Protein AF-A0A378VUH5-F1 (afdb_monomer)

InterPro domains:
  IPR000835 MarR-type HTH domain [PF12802] (26-84)
  IPR000835 MarR-type HTH domain [PS50995] (1-139)
  IPR000835 MarR-type HTH domain [SM00347] (20-120)
  IPR011527 ABC transporter type 1, transmembrane domain [PF13748] (152-207)
  IPR023187 Transcriptional regulator MarR-type, conserved site [PS01117] (59-93)
  IPR036388 Winged helix-like DNA-binding domain superfamily [G3DSA:1.10.10.10] (27-90)
  IPR036390 Winged helix DNA-binding domain superfamily [SSF46785] (9-141)

Radius of gyration: 32.06 Å; Cα contacts (8 Å, |Δi|>4): 133; chains: 1; bounding box: 58×74×75 Å

Mean predicted aligned error: 12.08 Å

Organism: Neisseria gonorrhoeae (NCBI:txid485)

pLDDT: mean 88.56, std 9.21, range [54.69, 97.44]

Foldseek 3Di:
DDPVVVVVVVVVVVVVVVQVLCVVLVDGPLLCLVLVCCQPPNKDALVVSCVVVVHDSVSSVVSVVVCVVVVQKDWDQDPVDNVGTIIHGDPNNNVSCVVVNVSVVVVVCVVDVVCDDVNVVVVVVVVVVVVVVVVVVVVVVVVVVVVVVVVVVVCCVVCVVVCCVVCVVVVVVVVLVVCLVVLVVQLVVCVVVVNNV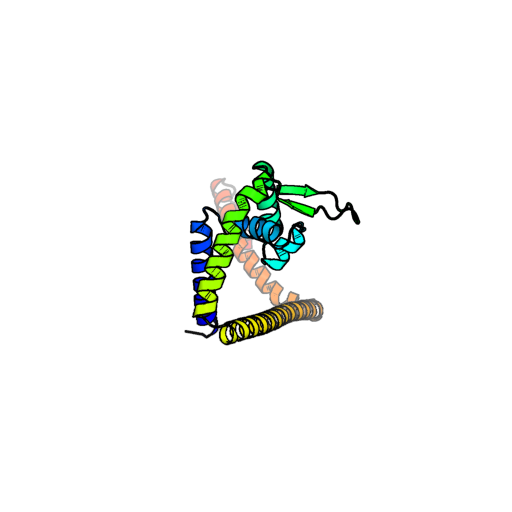SNVVSVVSVD

Nearest PDB structures (foldseek):
  3g3z-assembly1_B  TM=9.395E-01  e=1.579E-18  Neisseria meningitidis serogroup B
  7el3-assembly1_B  TM=7.937E-01  e=3.223E-06  Acinetobacter baumannii
  7kfq-assembly1_A  TM=7.793E-01  e=3.223E-06  Variovorax paradoxus
  3vod-assembly1_A  TM=6.630E-01  e=1.623E-05  Escherichia coli K-12
  3bpx-assembly1_A  TM=5.985E-01  e=9.110E-06  unclassified

Solvent-accessible surface area (backbone atoms only — not comparable to full-atom values): 11343 Å² total; per-residue (Å²): 133,55,70,67,58,57,50,51,55,52,52,51,50,52,52,52,54,52,46,53,56,41,44,75,70,80,37,52,64,70,55,42,56,54,50,49,47,30,68,76,69,36,70,42,39,67,63,55,55,18,61,77,70,70,42,56,68,69,57,46,53,52,45,51,51,54,39,34,74,71,53,27,33,46,79,42,80,35,95,88,42,80,85,52,56,27,34,34,57,32,75,62,19,46,66,64,36,48,63,54,53,53,52,49,48,54,50,47,51,58,51,43,67,73,63,30,66,75,52,49,56,49,50,53,54,54,49,54,55,47,51,53,52,52,50,54,50,52,54,52,53,54,50,50,55,53,51,52,52,53,48,52,53,47,51,50,64,76,42,38,70,60,50,48,65,66,47,46,61,61,51,50,51,53,50,48,65,66,42,48,64,58,49,50,52,51,23,53,53,25,48,77,69,69,40,54,76,63,25,55,55,43,58,70,74,75,105

Structure (mmCIF, N/CA/C/O backbone):
data_AF-A0A378VUH5-F1
#
_entry.id   AF-A0A378VUH5-F1
#
loop_
_atom_site.group_PDB
_atom_site.id
_atom_site.type_symbol
_atom_site.label_atom_id
_atom_site.label_alt_id
_atom_site.label_comp_id
_atom_site.label_asym_id
_atom_site.label_entity_id
_atom_site.label_seq_id
_atom_site.pdbx_PDB_ins_code
_atom_site.Cartn_x
_atom_site.Cartn_y
_atom_site.Cartn_z
_atom_site.occupancy
_atom_site.B_iso_or_equiv
_atom_site.auth_seq_id
_atom_site.auth_comp_id
_atom_site.auth_asym_id
_atom_site.auth_atom_id
_atom_site.pdbx_PDB_model_num
ATOM 1 N N . MET A 1 1 ? -8.784 -7.574 -26.079 1.00 73.00 1 MET A N 1
ATOM 2 C CA . MET A 1 1 ? -8.350 -6.985 -24.793 1.00 73.00 1 MET A CA 1
ATOM 3 C C . MET A 1 1 ? -7.297 -7.895 -24.176 1.00 73.00 1 MET A C 1
ATOM 5 O O . MET A 1 1 ? -7.570 -9.087 -24.038 1.00 73.00 1 MET A O 1
ATOM 9 N N . ASN A 1 2 ? -6.090 -7.392 -23.902 1.00 93.06 2 ASN A N 1
ATOM 10 C CA . ASN A 1 2 ? -4.987 -8.208 -23.382 1.00 93.06 2 ASN A CA 1
ATOM 11 C C . ASN A 1 2 ? -5.298 -8.652 -21.934 1.00 93.06 2 ASN A C 1
ATOM 13 O O . ASN A 1 2 ? -6.096 -8.030 -21.235 1.00 93.06 2 ASN A O 1
ATOM 17 N N . ARG A 1 3 ? -4.684 -9.749 -21.480 1.00 90.25 3 ARG A N 1
ATOM 18 C CA . ARG A 1 3 ? -4.769 -10.253 -20.102 1.00 90.25 3 ARG A CA 1
ATOM 19 C C . ARG A 1 3 ? -4.372 -9.193 -19.069 1.00 90.25 3 ARG A C 1
ATOM 21 O O . ARG A 1 3 ? -4.998 -9.133 -18.018 1.00 90.25 3 ARG A O 1
ATOM 28 N N . LEU A 1 4 ? -3.387 -8.344 -19.377 1.00 90.50 4 LEU A N 1
ATOM 29 C CA . LEU A 1 4 ? -2.969 -7.258 -18.483 1.00 90.50 4 LEU A CA 1
ATOM 30 C C . LEU A 1 4 ? -4.078 -6.208 -18.306 1.00 90.50 4 LEU A C 1
ATOM 32 O O . LEU A 1 4 ? -4.378 -5.835 -17.176 1.00 90.50 4 LEU A O 1
ATOM 36 N N . ASP A 1 5 ? -4.752 -5.815 -19.391 1.00 92.88 5 ASP A N 1
ATOM 37 C CA . ASP A 1 5 ? -5.893 -4.889 -19.333 1.00 92.88 5 ASP A CA 1
ATOM 38 C C . ASP A 1 5 ? -7.026 -5.481 -18.483 1.00 92.88 5 ASP A C 1
ATOM 40 O O . ASP A 1 5 ? -7.610 -4.821 -17.627 1.00 92.88 5 ASP A O 1
ATOM 44 N N . GLN A 1 6 ? -7.316 -6.769 -18.693 1.00 94.12 6 GLN A N 1
ATOM 45 C CA . GLN A 1 6 ? -8.353 -7.487 -17.958 1.00 94.12 6 GLN A CA 1
ATOM 46 C C . GLN A 1 6 ? -8.063 -7.579 -16.457 1.00 94.12 6 GLN A C 1
ATOM 48 O O . GLN A 1 6 ? -9.001 -7.475 -15.661 1.00 94.12 6 GLN A O 1
ATOM 53 N N . LEU A 1 7 ? -6.799 -7.785 -16.084 1.00 93.50 7 LEU A N 1
ATOM 54 C CA . LEU A 1 7 ? -6.347 -7.779 -14.697 1.00 93.50 7 LEU A CA 1
ATOM 55 C C . LEU A 1 7 ? -6.501 -6.383 -14.088 1.00 93.50 7 LEU A C 1
ATOM 57 O O . LEU A 1 7 ? -7.152 -6.244 -13.057 1.00 93.50 7 LEU A O 1
ATOM 61 N N . GLY A 1 8 ? -5.971 -5.353 -14.755 1.00 91.94 8 GLY A N 1
ATOM 62 C CA . GLY A 1 8 ? -6.012 -3.973 -14.267 1.00 91.94 8 GLY A CA 1
ATOM 63 C C . GLY A 1 8 ? -7.436 -3.467 -14.035 1.00 91.94 8 GLY A C 1
ATOM 64 O O . GLY A 1 8 ? -7.722 -2.899 -12.986 1.00 91.94 8 GLY A O 1
ATOM 65 N N . ILE A 1 9 ? -8.362 -3.747 -14.959 1.00 95.38 9 ILE A N 1
ATOM 66 C CA . ILE A 1 9 ? -9.779 -3.377 -14.807 1.00 95.38 9 ILE A CA 1
ATOM 67 C C . ILE A 1 9 ? -10.402 -4.034 -13.566 1.00 95.38 9 ILE A C 1
ATOM 69 O O . ILE A 1 9 ? -11.143 -3.381 -12.837 1.00 95.38 9 ILE A O 1
ATOM 73 N N . ARG A 1 10 ? -10.108 -5.316 -13.310 1.00 94.69 10 ARG A N 1
ATOM 74 C CA . ARG A 1 10 ? -10.682 -6.060 -12.175 1.00 94.69 10 ARG A CA 1
ATOM 75 C C . ARG A 1 10 ? -10.095 -5.624 -10.839 1.00 94.69 10 ARG A C 1
ATOM 77 O O . ARG A 1 10 ? -10.857 -5.464 -9.894 1.00 94.69 10 ARG A O 1
ATOM 84 N N . ILE A 1 11 ? -8.782 -5.398 -10.775 1.00 94.12 11 ILE A N 1
ATOM 85 C CA . ILE A 1 11 ? -8.130 -4.856 -9.576 1.00 94.12 11 ILE A CA 1
ATOM 86 C C . ILE A 1 11 ? -8.724 -3.484 -9.256 1.00 94.12 11 ILE A C 1
ATOM 88 O O . ILE A 1 11 ? -9.218 -3.286 -8.153 1.00 94.12 11 ILE A O 1
ATOM 92 N N . ASN A 1 12 ? -8.788 -2.582 -10.241 1.00 94.38 12 ASN A N 1
ATOM 93 C CA . ASN A 1 12 ? -9.363 -1.251 -10.041 1.00 94.38 12 ASN A CA 1
ATOM 94 C C . ASN A 1 12 ? -10.836 -1.305 -9.624 1.00 94.38 12 ASN A C 1
ATOM 96 O O . ASN A 1 12 ? -11.257 -0.514 -8.789 1.00 94.38 12 ASN A O 1
ATOM 100 N N . LEU A 1 13 ? -11.626 -2.235 -10.169 1.00 96.12 13 LEU A N 1
ATOM 101 C CA . LEU A 1 13 ? -13.010 -2.423 -9.738 1.00 96.12 13 LEU A CA 1
ATOM 102 C C . LEU A 1 13 ? -13.088 -2.794 -8.251 1.00 96.12 13 LEU A C 1
ATOM 104 O O . LEU A 1 13 ? -13.889 -2.206 -7.532 1.00 96.12 13 LEU A O 1
ATOM 108 N N . ILE A 1 14 ? -12.261 -3.739 -7.795 1.00 95.31 14 ILE A N 1
ATOM 109 C CA . ILE A 1 14 ? -12.222 -4.154 -6.386 1.00 95.31 14 ILE A CA 1
ATOM 110 C C . ILE A 1 14 ? -11.764 -2.990 -5.501 1.00 95.31 14 ILE A C 1
ATOM 112 O O . ILE A 1 14 ? -12.443 -2.691 -4.523 1.00 95.31 14 ILE A O 1
ATOM 116 N N . CYS A 1 15 ? -10.686 -2.291 -5.875 1.00 93.50 15 CYS A N 1
ATOM 117 C CA . CYS A 1 15 ? -10.207 -1.106 -5.158 1.00 93.50 15 CYS A CA 1
ATOM 118 C C . CYS A 1 15 ? -11.303 -0.040 -5.042 1.00 93.50 15 CYS A C 1
ATOM 120 O O . CYS A 1 15 ? -11.587 0.418 -3.946 1.00 93.50 15 CYS A O 1
ATOM 122 N N . ASN A 1 16 ? -12.002 0.276 -6.135 1.00 95.69 16 ASN A N 1
ATOM 123 C CA . ASN A 1 16 ? -13.076 1.271 -6.128 1.00 95.69 16 ASN A CA 1
ATOM 124 C C . ASN A 1 16 ? -14.261 0.863 -5.242 1.00 95.69 16 ASN A C 1
ATOM 126 O O . ASN A 1 16 ? -14.878 1.713 -4.604 1.00 95.69 16 ASN A O 1
ATOM 130 N N . VAL A 1 17 ? -14.625 -0.423 -5.222 1.00 96.06 17 VAL A N 1
ATOM 131 C CA . VAL A 1 17 ? -15.699 -0.921 -4.348 1.00 96.06 17 VAL A CA 1
ATOM 132 C C . VAL A 1 17 ? -15.271 -0.853 -2.883 1.00 96.06 17 VAL A C 1
ATOM 134 O O . VAL A 1 17 ? -16.075 -0.449 -2.043 1.00 96.06 17 VAL A O 1
ATOM 137 N N . PHE A 1 18 ? -14.016 -1.188 -2.586 1.00 94.62 18 PHE A N 1
ATOM 138 C CA . PHE A 1 18 ? -13.453 -1.074 -1.245 1.00 94.62 18 PHE A CA 1
ATOM 139 C C . PHE A 1 18 ? -13.386 0.387 -0.781 1.00 94.62 18 PHE A C 1
ATOM 141 O O . PHE A 1 18 ? -13.895 0.708 0.288 1.00 94.62 18 PHE A O 1
ATOM 148 N N . ASP A 1 19 ? -12.894 1.296 -1.626 1.00 94.31 19 ASP A N 1
ATOM 149 C CA . ASP A 1 19 ? -12.867 2.739 -1.362 1.00 94.31 19 ASP A CA 1
ATOM 150 C C . ASP A 1 19 ? -14.271 3.307 -1.145 1.00 94.31 19 ASP A C 1
ATOM 152 O O . ASP A 1 19 ? -14.483 4.141 -0.266 1.00 94.31 19 ASP A O 1
ATOM 156 N N . LYS A 1 20 ? -15.260 2.835 -1.914 1.00 95.69 20 LYS A N 1
ATOM 157 C CA . LYS A 1 20 ? -16.657 3.231 -1.728 1.00 95.69 20 LYS A CA 1
ATOM 158 C C . LYS A 1 20 ? -17.188 2.791 -0.366 1.00 95.69 20 LYS A C 1
ATOM 160 O O . LYS A 1 20 ? -17.897 3.567 0.267 1.00 95.69 20 LYS A O 1
ATOM 165 N N . TRP A 1 21 ? -16.868 1.575 0.074 1.00 96.19 21 TRP A N 1
ATOM 166 C CA . TRP A 1 21 ? -17.249 1.095 1.403 1.00 96.19 21 TRP A CA 1
ATOM 167 C C . TRP A 1 21 ? -16.537 1.883 2.515 1.00 96.19 21 TRP A C 1
ATOM 169 O O . TRP A 1 21 ? -17.190 2.298 3.468 1.00 96.19 21 TRP A O 1
ATOM 179 N N . ILE A 1 22 ? -15.248 2.200 2.355 1.00 94.88 22 ILE A N 1
ATOM 180 C CA . ILE A 1 22 ? -14.512 3.071 3.288 1.00 94.88 22 ILE A CA 1
ATOM 181 C C . ILE A 1 22 ? -15.161 4.460 3.371 1.00 94.88 22 ILE A C 1
ATOM 183 O O . ILE A 1 22 ? -15.340 4.998 4.462 1.00 94.88 22 ILE A O 1
ATOM 187 N N . GLY A 1 23 ? -15.577 5.018 2.232 1.00 93.62 23 GLY A N 1
ATOM 188 C CA . GLY A 1 23 ? -16.276 6.301 2.173 1.00 93.62 23 GLY A CA 1
ATOM 189 C C . GLY A 1 23 ? -17.625 6.310 2.899 1.00 93.62 23 GLY A C 1
ATOM 190 O O . GLY A 1 23 ? -18.049 7.363 3.358 1.00 93.62 23 GLY A O 1
ATOM 191 N N . GLN A 1 24 ? -18.283 5.156 3.063 1.00 93.81 24 GLN A N 1
ATOM 192 C CA . GLN A 1 24 ? -19.502 5.036 3.880 1.00 93.81 24 GLN A CA 1
ATOM 193 C C . GLN A 1 24 ? -19.226 5.160 5.384 1.00 93.81 24 GLN A C 1
ATOM 195 O O . GLN A 1 24 ? -20.165 5.324 6.153 1.00 93.81 24 GLN A O 1
ATOM 200 N N . GLN A 1 25 ? -17.958 5.078 5.792 1.00 90.31 25 GLN A N 1
ATOM 201 C CA . GLN A 1 25 ? -17.501 5.281 7.167 1.00 90.31 25 GLN A CA 1
ATOM 202 C C . GLN A 1 25 ? -17.014 6.723 7.404 1.00 90.31 25 GLN A C 1
ATOM 204 O O . GLN A 1 25 ? -16.341 6.977 8.397 1.00 90.31 25 GLN A O 1
ATOM 209 N N . ASP A 1 26 ? -17.277 7.648 6.469 1.00 89.94 26 ASP A N 1
ATOM 210 C CA . ASP A 1 26 ? -16.762 9.028 6.464 1.00 89.94 26 ASP A CA 1
ATOM 211 C C . ASP A 1 26 ? -15.221 9.122 6.495 1.00 89.94 26 ASP A C 1
ATOM 213 O O . ASP A 1 26 ? -14.629 10.109 6.942 1.00 89.94 26 ASP A O 1
ATOM 217 N N . LEU A 1 27 ? -14.549 8.092 5.973 1.00 91.44 27 LEU A N 1
ATOM 218 C CA . LEU A 1 27 ? -13.095 8.011 5.877 1.00 91.44 27 LEU A CA 1
ATOM 219 C C . LEU A 1 27 ? -12.640 7.994 4.416 1.00 91.44 27 LEU A C 1
ATOM 221 O O . LEU A 1 27 ? -13.378 7.649 3.497 1.00 91.44 27 LEU A O 1
ATOM 225 N N . ASN A 1 28 ? -11.373 8.342 4.198 1.00 93.25 28 ASN A N 1
ATOM 226 C CA . ASN A 1 28 ? -10.669 7.992 2.966 1.00 93.25 28 ASN A CA 1
ATOM 227 C C . ASN A 1 28 ? -9.727 6.814 3.228 1.00 93.25 28 ASN A C 1
ATOM 229 O O . ASN A 1 28 ? -9.385 6.544 4.382 1.00 93.25 28 ASN A O 1
ATOM 233 N N . TYR A 1 29 ? -9.267 6.160 2.158 1.00 93.31 29 TYR A N 1
ATOM 234 C CA . TYR A 1 29 ? -8.377 4.999 2.238 1.00 93.31 29 TYR A CA 1
ATOM 235 C C . TYR A 1 29 ? -7.184 5.223 3.175 1.00 93.31 29 TYR A C 1
ATOM 237 O O . TYR A 1 29 ? -6.931 4.421 4.063 1.00 93.31 29 TYR A O 1
ATOM 245 N N . ASN A 1 30 ? -6.495 6.358 3.058 1.00 94.62 30 ASN A N 1
ATOM 246 C CA . ASN A 1 30 ? -5.290 6.614 3.844 1.00 94.62 30 ASN A CA 1
ATOM 247 C C . ASN A 1 30 ? -5.574 6.776 5.351 1.00 94.62 30 ASN A C 1
ATOM 249 O O . ASN A 1 30 ? -4.780 6.333 6.179 1.00 94.62 30 ASN A O 1
ATOM 253 N N . LEU A 1 31 ? -6.686 7.425 5.722 1.00 93.75 31 LEU A N 1
ATOM 254 C CA . LEU A 1 31 ? -7.119 7.524 7.123 1.00 93.75 31 LEU A CA 1
ATOM 255 C C . LEU A 1 31 ? -7.539 6.154 7.654 1.00 93.75 31 LEU A C 1
ATOM 257 O O . LEU A 1 31 ? -7.145 5.783 8.761 1.00 93.75 31 LEU A O 1
ATOM 261 N N . PHE A 1 32 ? -8.289 5.408 6.839 1.00 94.88 32 PHE A N 1
ATOM 262 C CA . PHE A 1 32 ? -8.726 4.054 7.144 1.00 94.88 32 PHE A CA 1
ATOM 263 C C . PHE A 1 32 ? -7.540 3.149 7.467 1.00 94.88 32 PHE A C 1
ATOM 265 O O . PHE A 1 32 ? -7.528 2.560 8.540 1.00 94.88 32 PHE A O 1
ATOM 272 N N . THR A 1 33 ? -6.504 3.097 6.622 1.00 95.06 33 THR A N 1
ATOM 273 C CA . THR A 1 33 ? -5.362 2.196 6.845 1.00 95.06 33 THR A CA 1
ATOM 274 C C . THR A 1 33 ? -4.659 2.461 8.174 1.00 95.06 33 THR A C 1
ATOM 276 O O . THR A 1 33 ? -4.270 1.521 8.857 1.00 95.06 33 THR A O 1
ATOM 279 N N . VAL A 1 34 ? -4.508 3.727 8.584 1.00 95.25 34 VAL A N 1
ATOM 280 C CA . VAL A 1 34 ? -3.859 4.053 9.865 1.00 95.25 34 VAL A CA 1
ATOM 281 C C . VAL A 1 34 ? -4.761 3.695 11.046 1.00 95.25 34 VAL A C 1
ATOM 283 O O . VAL A 1 34 ? -4.307 3.024 11.968 1.00 95.25 34 VAL A O 1
ATOM 286 N N . LEU A 1 35 ? -6.026 4.126 11.031 1.00 94.94 35 LEU A N 1
ATOM 287 C CA . LEU A 1 35 ? -6.952 3.880 12.141 1.00 94.94 35 LEU A CA 1
ATOM 288 C C . LEU A 1 35 ? -7.262 2.393 12.309 1.00 94.94 35 LEU A C 1
ATOM 290 O O . LEU A 1 35 ? -7.213 1.892 13.428 1.00 94.94 35 LEU A O 1
ATOM 294 N N . TYR A 1 36 ? -7.537 1.698 11.205 1.00 95.50 36 TYR A N 1
AT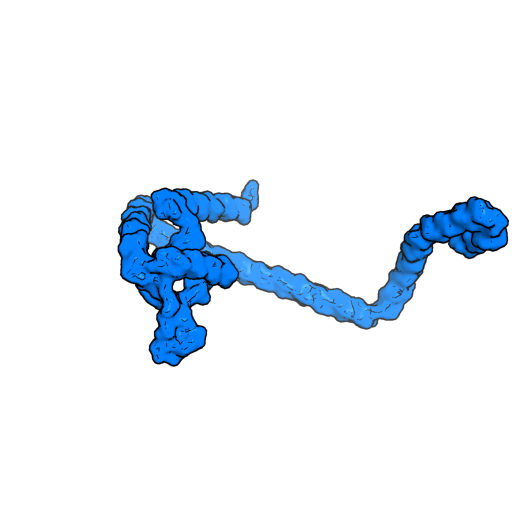OM 295 C CA . TYR A 1 36 ? -7.859 0.277 11.202 1.00 95.50 36 TYR A CA 1
ATOM 296 C C . TYR A 1 36 ? -6.690 -0.550 11.740 1.00 95.50 36 TYR A C 1
ATOM 298 O O . TYR A 1 36 ? -6.882 -1.280 12.703 1.00 95.50 36 TYR A O 1
ATOM 306 N N . THR A 1 37 ? -5.468 -0.342 11.227 1.00 95.88 37 THR A N 1
ATOM 307 C CA . THR A 1 3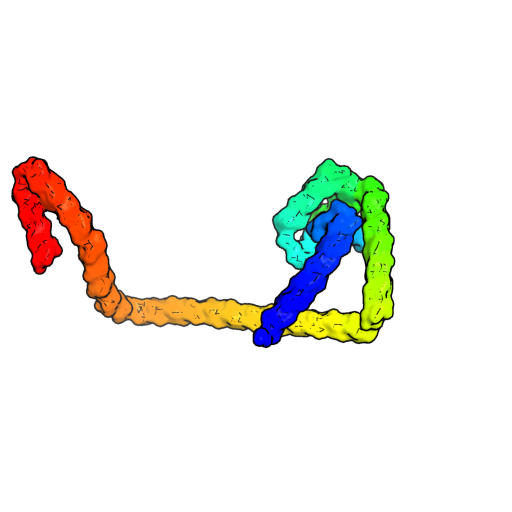7 ? -4.276 -1.074 11.700 1.00 95.88 37 THR A CA 1
ATOM 308 C C . THR A 1 37 ? -4.040 -0.861 13.193 1.00 95.88 37 THR A C 1
ATOM 310 O O . THR A 1 37 ? -3.829 -1.816 13.934 1.00 95.88 37 THR A O 1
ATOM 313 N N . LEU A 1 38 ? -4.108 0.386 13.671 1.00 95.38 38 LEU A N 1
ATOM 314 C CA . LEU A 1 38 ? -3.887 0.666 15.092 1.00 95.38 38 LEU A CA 1
ATOM 315 C C . LEU A 1 38 ? -5.008 0.114 15.988 1.00 95.38 38 LEU A C 1
ATOM 317 O O . LEU A 1 38 ? -4.761 -0.169 17.160 1.00 95.38 38 LEU A O 1
ATOM 321 N N . ALA A 1 39 ? -6.223 -0.039 15.458 1.00 95.19 39 ALA A N 1
ATOM 322 C CA . ALA A 1 39 ? -7.350 -0.618 16.179 1.00 95.19 39 ALA A CA 1
ATOM 323 C C . ALA A 1 39 ? -7.283 -2.151 16.241 1.00 95.19 39 ALA A C 1
ATOM 325 O O . ALA A 1 39 ? -7.599 -2.724 17.281 1.00 95.19 39 ALA A O 1
ATOM 326 N N . THR A 1 40 ? -6.856 -2.816 15.164 1.00 93.62 40 THR A N 1
ATOM 327 C CA . THR A 1 40 ? -6.816 -4.285 15.081 1.00 93.62 40 THR A CA 1
ATOM 328 C C . THR A 1 40 ? -5.517 -4.885 15.607 1.00 93.62 40 THR A C 1
ATOM 330 O O . THR A 1 40 ? -5.529 -5.976 16.172 1.00 93.62 40 THR A O 1
ATOM 333 N N . GLU A 1 41 ? -4.391 -4.191 15.445 1.00 93.31 41 GLU A N 1
ATOM 334 C CA . GLU A 1 41 ? -3.063 -4.701 15.806 1.00 93.31 41 GLU A CA 1
ATOM 335 C C . GLU A 1 41 ? -2.425 -4.009 17.012 1.00 93.31 41 GLU A C 1
ATOM 337 O O . GLU A 1 41 ? -1.386 -4.456 17.512 1.00 93.31 41 GLU A O 1
ATOM 342 N N . GLY A 1 42 ? -3.020 -2.910 17.475 1.00 91.69 42 GLY A N 1
ATOM 343 C CA . GLY A 1 42 ? -2.458 -2.070 18.523 1.00 91.69 42 GLY A CA 1
ATOM 344 C C . GLY A 1 42 ? -1.276 -1.232 18.031 1.00 91.69 42 GLY A C 1
ATOM 345 O O . GLY A 1 42 ? -1.238 -0.767 16.891 1.00 91.69 42 GLY A O 1
ATOM 346 N N . SER A 1 43 ? -0.306 -0.990 18.916 1.00 92.88 43 SER A N 1
ATOM 347 C CA . SER A 1 43 ? 0.773 -0.044 18.635 1.00 92.88 43 SER A CA 1
ATOM 348 C C . SER A 1 43 ? 1.697 -0.518 17.505 1.00 92.88 43 SER A C 1
ATOM 350 O O . SER A 1 43 ? 2.275 -1.611 17.561 1.00 92.88 43 SER A O 1
ATOM 352 N N . ARG A 1 44 ? 1.874 0.323 16.478 1.00 94.06 44 ARG A N 1
ATOM 353 C CA . ARG A 1 44 ? 2.680 0.034 15.275 1.00 94.06 44 ARG A CA 1
ATOM 354 C C . ARG A 1 44 ? 3.485 1.245 14.820 1.00 94.06 44 ARG A C 1
ATOM 356 O O . ARG A 1 44 ? 3.187 2.383 15.166 1.00 94.06 44 ARG A O 1
ATOM 363 N N . THR A 1 45 ? 4.528 1.015 14.025 1.00 92.75 45 THR A N 1
ATOM 364 C CA . THR A 1 45 ? 5.318 2.104 13.427 1.00 92.75 45 THR A CA 1
ATOM 365 C C . THR A 1 45 ? 4.672 2.609 12.133 1.00 92.75 45 THR A C 1
ATOM 367 O O . THR A 1 45 ? 3.972 1.877 11.437 1.00 92.75 45 THR A O 1
ATOM 370 N N . GLN A 1 46 ? 4.977 3.849 11.732 1.00 92.44 46 GLN A N 1
ATOM 371 C CA . GLN A 1 46 ? 4.566 4.364 10.410 1.00 92.44 46 GLN A CA 1
ATOM 372 C C . GLN A 1 46 ? 5.133 3.531 9.256 1.00 92.44 46 GLN A C 1
ATOM 374 O O . GLN A 1 46 ? 4.537 3.465 8.185 1.00 92.44 46 GLN A O 1
ATOM 379 N N . LYS A 1 47 ? 6.312 2.931 9.464 1.00 91.88 47 LYS A N 1
ATOM 380 C CA . LYS A 1 47 ? 6.958 2.069 8.478 1.00 91.88 47 LYS A CA 1
ATOM 381 C C . LYS A 1 47 ? 6.127 0.809 8.249 1.00 91.88 47 LYS A C 1
ATOM 383 O O . LYS A 1 47 ? 5.838 0.520 7.098 1.00 91.88 47 LYS A O 1
ATOM 388 N N . HIS A 1 48 ? 5.703 0.145 9.328 1.00 93.25 48 HIS A N 1
ATOM 389 C CA . HIS A 1 48 ? 4.835 -1.035 9.268 1.00 93.25 48 HIS A CA 1
ATOM 390 C C . HIS A 1 48 ? 3.570 -0.748 8.457 1.00 93.25 48 HIS A C 1
ATOM 392 O O . HIS A 1 48 ? 3.341 -1.390 7.441 1.00 93.25 48 HIS A O 1
ATOM 398 N N . ILE A 1 49 ? 2.833 0.308 8.820 1.00 93.88 49 ILE A N 1
ATOM 399 C CA . ILE A 1 49 ? 1.589 0.689 8.128 1.00 93.88 49 ILE A CA 1
ATOM 400 C C . ILE A 1 49 ? 1.847 0.992 6.641 1.00 93.88 49 ILE A C 1
ATOM 402 O O . ILE A 1 49 ? 1.055 0.627 5.776 1.00 93.88 49 ILE A O 1
ATOM 406 N N . GLY A 1 50 ? 2.957 1.668 6.327 1.00 93.69 50 GLY A N 1
ATOM 407 C CA . GLY A 1 50 ? 3.329 1.973 4.946 1.00 93.69 50 GLY A CA 1
ATOM 408 C C . GLY A 1 50 ? 3.691 0.739 4.121 1.00 93.69 50 GLY A C 1
ATOM 409 O O . GLY A 1 50 ? 3.331 0.668 2.951 1.00 93.69 50 GLY A O 1
ATOM 410 N N . GLU A 1 51 ? 4.388 -0.227 4.712 1.00 93.00 51 GLU A N 1
ATOM 411 C CA . GLU A 1 51 ? 4.774 -1.471 4.041 1.00 93.00 51 GLU A CA 1
ATOM 412 C C . GLU A 1 51 ? 3.567 -2.391 3.839 1.00 93.00 51 GLU A C 1
ATOM 414 O O . GLU A 1 51 ? 3.344 -2.860 2.725 1.00 93.00 51 GLU A O 1
ATOM 419 N N . GLU A 1 52 ? 2.751 -2.572 4.875 1.00 92.19 52 GLU A N 1
ATOM 420 C CA . GLU A 1 52 ? 1.565 -3.430 4.859 1.00 92.19 52 GLU A CA 1
ATOM 421 C C . GLU A 1 52 ? 0.523 -2.970 3.836 1.00 92.19 52 GLU A C 1
ATOM 423 O O . GLU A 1 52 ? 0.074 -3.748 2.996 1.00 92.19 52 GLU A O 1
ATOM 428 N N . TRP A 1 53 ? 0.204 -1.676 3.830 1.00 92.19 53 TRP A N 1
ATOM 429 C CA . TRP A 1 53 ? -0.803 -1.114 2.927 1.00 92.19 53 TRP A CA 1
ATOM 430 C C . TRP A 1 53 ? -0.214 -0.557 1.627 1.00 92.19 53 TRP A C 1
ATOM 432 O O . TRP A 1 53 ? -0.922 0.094 0.854 1.00 92.19 53 TRP A O 1
ATOM 442 N N . SER A 1 54 ? 1.080 -0.797 1.375 1.00 91.50 54 SER A N 1
ATOM 443 C CA . SER A 1 54 ? 1.816 -0.301 0.202 1.00 91.50 54 SER A CA 1
ATOM 444 C C . SER A 1 54 ? 1.692 1.220 -0.010 1.00 91.50 54 SER A C 1
ATOM 446 O O . SER A 1 54 ? 1.599 1.711 -1.139 1.00 91.50 54 SER A O 1
ATOM 448 N N . LEU A 1 55 ? 1.706 1.990 1.083 1.00 90.69 55 LEU A N 1
ATOM 449 C CA . LEU A 1 55 ? 1.578 3.445 1.077 1.00 90.69 55 LEU A CA 1
ATOM 450 C C . LEU A 1 55 ? 2.943 4.156 1.098 1.00 90.69 55 LEU A C 1
ATOM 452 O O . LEU A 1 55 ? 3.843 3.784 1.857 1.00 90.69 55 LEU A O 1
ATOM 456 N N . PRO A 1 56 ? 3.109 5.261 0.340 1.00 92.75 56 PRO A N 1
ATOM 457 C CA . PRO A 1 56 ? 4.308 6.084 0.425 1.00 92.75 56 PRO A CA 1
ATOM 458 C C . PRO A 1 56 ? 4.521 6.645 1.834 1.00 92.75 56 PRO A C 1
ATOM 460 O O . PRO A 1 56 ? 3.589 7.134 2.478 1.00 92.75 56 PRO A O 1
ATOM 463 N N . LYS A 1 57 ? 5.782 6.687 2.281 1.00 90.25 57 LYS A N 1
ATOM 464 C CA . LYS A 1 57 ? 6.168 7.217 3.602 1.00 90.25 57 LYS A CA 1
ATOM 465 C C . LYS A 1 57 ? 5.635 8.633 3.853 1.00 90.25 57 LYS A C 1
ATOM 467 O O . LYS A 1 57 ? 5.249 8.961 4.973 1.00 90.25 57 LYS A O 1
ATOM 472 N N . GLN A 1 58 ? 5.617 9.478 2.822 1.00 91.50 58 GLN A N 1
ATOM 473 C CA . GLN A 1 58 ? 5.107 10.848 2.895 1.00 91.50 58 GLN A CA 1
ATOM 474 C C . GLN A 1 58 ? 3.604 10.873 3.189 1.00 91.50 58 GLN A C 1
ATOM 476 O O . GLN A 1 58 ? 3.166 11.666 4.021 1.00 91.50 58 GLN A O 1
ATOM 481 N N . THR A 1 59 ? 2.841 9.980 2.554 1.00 94.00 59 THR A N 1
ATOM 482 C CA . THR A 1 59 ? 1.395 9.845 2.752 1.00 94.00 59 THR A CA 1
ATOM 483 C C . THR A 1 59 ? 1.098 9.421 4.182 1.00 94.00 59 THR A C 1
ATOM 485 O O . THR A 1 59 ? 0.377 10.129 4.880 1.00 94.00 59 THR A O 1
ATOM 488 N N . VAL A 1 60 ? 1.726 8.339 4.659 1.00 94.12 60 VAL A N 1
ATOM 489 C CA . VAL A 1 60 ? 1.522 7.851 6.035 1.00 94.12 60 VAL A CA 1
ATOM 490 C C . VAL A 1 60 ? 1.892 8.930 7.052 1.00 94.12 60 VAL A C 1
ATOM 492 O O . VAL A 1 60 ? 1.118 9.226 7.957 1.00 94.12 60 VAL A O 1
ATOM 495 N N . SER A 1 61 ? 3.039 9.593 6.875 1.00 93.50 61 SER A N 1
ATOM 496 C CA . SER A 1 61 ? 3.467 10.668 7.775 1.00 93.50 61 SER A CA 1
ATOM 497 C C . SER A 1 61 ? 2.472 11.834 7.817 1.00 93.50 61 SER A C 1
ATOM 499 O O . SER A 1 61 ? 2.187 12.354 8.897 1.00 93.50 61 SER A O 1
ATOM 501 N N . GLY A 1 62 ? 1.925 12.234 6.663 1.00 95.06 62 GLY A N 1
ATOM 502 C CA . GLY A 1 62 ? 0.905 13.280 6.573 1.00 95.06 62 GLY A CA 1
ATOM 503 C C . GLY A 1 62 ? -0.378 12.900 7.311 1.00 95.06 62 GLY A C 1
ATOM 504 O O . GLY A 1 62 ? -0.847 13.661 8.153 1.00 95.06 62 GLY A O 1
ATOM 505 N N . VAL A 1 63 ? -0.883 11.690 7.068 1.00 95.44 63 VAL A N 1
ATOM 506 C CA . VAL A 1 63 ? -2.093 11.161 7.717 1.00 95.44 63 VAL A CA 1
ATOM 507 C C . VAL A 1 63 ? -1.921 11.096 9.230 1.00 95.44 63 VAL A C 1
ATOM 509 O O . VAL A 1 63 ? -2.788 11.555 9.971 1.00 95.44 63 VAL A O 1
ATOM 512 N N . CYS A 1 64 ? -0.780 10.591 9.706 1.00 94.88 64 CYS A N 1
ATOM 513 C CA . CYS A 1 64 ? -0.503 10.531 11.136 1.00 94.88 64 CYS A CA 1
ATOM 514 C C . CYS A 1 64 ? -0.484 11.926 11.780 1.00 94.88 64 CYS A C 1
ATOM 516 O O . CYS A 1 64 ? -0.978 12.107 12.886 1.00 94.88 64 CYS A O 1
ATOM 518 N N . LYS A 1 65 ? 0.053 12.947 11.104 1.00 94.31 65 LYS A N 1
ATOM 519 C CA . LYS A 1 65 ? 0.003 14.320 11.634 1.00 94.31 65 LYS A CA 1
ATOM 520 C C . LYS A 1 65 ? -1.431 14.831 11.746 1.00 94.31 65 LYS A C 1
ATOM 522 O O . LYS A 1 65 ? -1.768 15.449 12.752 1.00 94.31 65 LYS A O 1
ATOM 527 N N . THR A 1 66 ? -2.270 14.554 10.751 1.00 94.44 66 THR A N 1
ATOM 528 C CA . THR A 1 66 ? -3.688 14.934 10.770 1.00 94.44 66 THR A CA 1
ATOM 529 C C . THR A 1 66 ? -4.436 14.258 11.917 1.00 94.44 66 THR A C 1
ATOM 531 O O . THR A 1 66 ? -5.084 14.943 12.704 1.00 94.44 66 THR A O 1
ATOM 534 N N . LEU A 1 67 ? -4.309 12.936 12.060 1.00 95.12 67 LEU A N 1
ATOM 535 C CA . LEU A 1 67 ? -4.983 12.179 13.119 1.00 95.12 67 LEU A CA 1
ATOM 536 C C . LEU A 1 67 ? -4.474 12.563 14.521 1.00 95.12 67 LEU A C 1
ATOM 538 O O . LEU A 1 67 ? -5.266 12.655 15.459 1.00 95.12 67 LEU A O 1
ATOM 542 N N . ALA A 1 68 ? -3.176 12.851 14.666 1.00 95.25 68 ALA A N 1
ATOM 543 C CA . ALA A 1 68 ? -2.614 13.347 15.921 1.00 95.25 68 ALA A CA 1
ATOM 544 C C . ALA A 1 68 ? -3.142 14.748 16.264 1.00 95.25 68 ALA A C 1
ATOM 546 O O . ALA A 1 68 ? -3.516 15.001 17.405 1.00 95.25 68 ALA A O 1
ATOM 547 N N . GLY A 1 69 ? -3.257 15.642 15.274 1.00 95.00 69 GLY A N 1
ATOM 548 C CA . GLY A 1 69 ? -3.865 16.965 15.450 1.00 95.00 69 GLY A CA 1
ATOM 549 C C . GLY A 1 69 ? -5.342 16.912 15.862 1.00 95.00 69 GLY A C 1
ATOM 550 O O . GLY A 1 69 ? -5.827 17.814 16.537 1.00 95.00 69 GLY A O 1
ATOM 551 N N . GLN A 1 70 ? -6.048 15.833 15.514 1.00 93.94 70 GLN A N 1
ATOM 552 C CA . GLN A 1 70 ? -7.418 15.558 15.965 1.00 93.94 70 GLN A CA 1
ATOM 553 C C . GLN A 1 70 ? -7.483 14.876 17.347 1.00 93.94 70 GLN A C 1
ATOM 555 O O . GLN A 1 70 ? -8.579 14.672 17.886 1.00 93.94 70 GLN A O 1
ATOM 560 N N . GLY A 1 71 ? -6.332 14.525 17.928 1.00 95.06 71 GLY A N 1
ATOM 561 C CA . GLY A 1 71 ? -6.212 13.824 19.205 1.00 95.06 71 GLY A CA 1
ATOM 562 C C . GLY A 1 71 ? -6.633 12.355 19.150 1.00 95.06 71 GLY A C 1
ATOM 563 O O . GLY A 1 71 ? -7.024 11.811 20.178 1.00 95.06 71 GLY A O 1
ATOM 564 N N . LEU A 1 72 ? -6.622 11.728 17.968 1.00 95.38 72 LEU A N 1
ATOM 565 C CA . LEU A 1 72 ? -7.024 10.326 17.781 1.00 95.38 72 LEU A CA 1
ATOM 566 C C . LEU A 1 72 ? -5.858 9.349 17.953 1.00 95.38 72 LEU A C 1
ATOM 568 O O . LEU A 1 72 ? -6.060 8.203 18.337 1.00 95.38 72 LEU A O 1
ATOM 572 N N . ILE A 1 73 ? -4.638 9.800 17.680 1.00 96.44 73 ILE A N 1
ATOM 573 C CA . ILE A 1 73 ? -3.424 8.998 17.838 1.00 96.44 73 ILE A CA 1
ATOM 574 C C . ILE A 1 73 ? -2.370 9.778 18.605 1.00 96.44 73 ILE A C 1
ATOM 576 O O . ILE A 1 73 ? -2.371 11.012 18.616 1.00 96.44 73 ILE A O 1
ATOM 580 N N . GLU A 1 74 ? -1.438 9.046 19.188 1.00 94.25 74 GLU A N 1
ATOM 581 C CA . GLU A 1 74 ? -0.293 9.592 19.899 1.00 94.25 74 GLU A CA 1
ATOM 582 C C . GLU A 1 74 ? 0.977 8.809 19.558 1.00 94.25 74 GLU A C 1
ATOM 584 O O . GLU A 1 74 ? 0.926 7.668 19.092 1.00 94.25 74 GLU A O 1
ATOM 589 N N . TRP A 1 75 ? 2.130 9.450 19.762 1.00 91.88 75 TRP A N 1
ATOM 590 C CA . TRP A 1 75 ? 3.419 8.772 19.682 1.00 91.88 75 TRP A CA 1
ATOM 591 C C . TRP A 1 75 ? 3.836 8.320 21.071 1.00 91.88 75 TRP A C 1
ATOM 593 O O . TRP A 1 75 ? 3.895 9.133 21.992 1.00 91.88 75 TRP A O 1
ATOM 603 N N . GLN A 1 76 ? 4.197 7.050 21.184 1.00 83.88 76 GLN A N 1
ATOM 604 C CA . GLN A 1 76 ? 4.760 6.470 22.393 1.00 83.88 76 GLN A CA 1
ATOM 605 C C . GLN A 1 76 ? 6.258 6.217 22.187 1.00 83.88 76 GLN A C 1
ATOM 607 O O . GLN A 1 76 ? 6.704 5.835 21.096 1.00 83.88 76 GLN A O 1
ATOM 612 N N . GLU A 1 77 ? 7.056 6.468 23.226 1.00 74.31 77 GLU A N 1
ATOM 613 C CA . GLU A 1 77 ? 8.456 6.046 23.233 1.00 74.31 77 GLU A CA 1
ATOM 614 C C . GLU A 1 77 ? 8.503 4.520 23.352 1.00 74.31 77 GLU A C 1
ATOM 616 O O . GLU A 1 77 ? 7.892 3.948 24.252 1.00 74.31 77 GLU A O 1
ATOM 621 N N . GLY A 1 78 ? 9.198 3.849 22.430 1.00 62.59 78 GLY A N 1
ATOM 622 C CA . GLY A 1 78 ? 9.392 2.406 22.517 1.00 62.59 78 GLY A CA 1
ATOM 623 C C . GLY A 1 78 ? 10.250 2.048 23.731 1.00 62.59 78 GLY A C 1
ATOM 624 O O . GLY A 1 78 ? 11.334 2.606 23.902 1.00 62.59 78 GLY A O 1
ATOM 625 N N . GLU A 1 79 ? 9.794 1.095 24.550 1.00 57.56 79 GLU A N 1
ATOM 626 C CA . GLU A 1 79 ? 10.521 0.626 25.744 1.00 57.56 79 GLU A CA 1
ATOM 627 C C . GLU A 1 79 ? 11.902 0.025 25.416 1.00 57.56 79 GLU A C 1
ATOM 629 O O . GLU A 1 79 ? 12.803 0.063 26.252 1.00 57.56 79 GLU A O 1
ATOM 634 N N . GLN A 1 80 ? 12.092 -0.506 24.200 1.00 56.88 80 GLN A N 1
ATOM 635 C CA . GLN A 1 80 ? 13.333 -1.172 23.773 1.00 56.88 80 GLN A CA 1
ATOM 636 C C . GLN A 1 80 ? 14.245 -0.316 22.878 1.00 56.88 80 GLN A C 1
ATOM 638 O O . GLN A 1 80 ? 15.466 -0.424 22.985 1.00 56.88 80 GLN A O 1
ATOM 643 N N . ASP A 1 81 ? 13.693 0.543 22.014 1.00 55.56 81 ASP A N 1
ATOM 644 C CA . ASP A 1 81 ? 14.478 1.420 21.136 1.00 55.56 81 ASP A CA 1
ATOM 645 C C . ASP A 1 81 ? 13.796 2.786 20.967 1.00 55.56 81 ASP A C 1
ATOM 647 O O . ASP A 1 81 ? 12.792 2.935 20.269 1.00 55.56 81 ASP A O 1
ATOM 651 N N . ARG A 1 82 ? 14.392 3.825 21.565 1.00 54.69 82 ARG A N 1
ATOM 652 C CA . ARG A 1 82 ? 13.951 5.230 21.451 1.00 54.69 82 ARG A CA 1
ATOM 653 C C . ARG A 1 82 ? 13.941 5.760 20.009 1.00 54.69 82 ARG A C 1
ATOM 655 O O . ARG A 1 82 ? 13.421 6.852 19.767 1.00 54.69 82 ARG A O 1
ATOM 662 N N . ARG A 1 83 ? 14.544 5.043 19.051 1.00 56.34 83 ARG A N 1
ATOM 663 C CA . ARG A 1 83 ? 14.555 5.413 17.625 1.00 56.34 83 ARG A CA 1
ATOM 664 C C . ARG A 1 83 ? 13.278 5.002 16.899 1.00 56.34 83 ARG A C 1
ATOM 666 O O . ARG A 1 83 ? 12.944 5.634 15.895 1.00 56.34 83 ARG A O 1
ATOM 673 N N . GLU A 1 84 ? 12.550 4.006 17.398 1.00 63.06 84 GLU A N 1
ATOM 674 C CA . GLU A 1 84 ? 11.290 3.559 16.809 1.00 63.06 84 GLU A CA 1
ATOM 675 C C . GLU A 1 84 ? 10.114 4.121 17.610 1.00 63.06 84 GLU A C 1
ATOM 677 O O . GLU A 1 84 ? 9.627 3.534 18.571 1.00 63.06 84 GLU A O 1
ATOM 682 N N . ARG A 1 85 ? 9.658 5.316 17.215 1.00 79.62 85 ARG A N 1
ATOM 683 C CA . ARG A 1 85 ? 8.430 5.901 17.767 1.00 79.62 85 ARG A CA 1
ATOM 684 C C . ARG A 1 85 ? 7.235 5.068 17.321 1.00 79.62 85 ARG A C 1
ATOM 686 O O . ARG A 1 85 ? 6.897 5.061 16.131 1.00 79.62 85 ARG A O 1
ATOM 693 N N . LEU A 1 86 ? 6.601 4.401 18.275 1.00 89.50 86 LEU A N 1
ATOM 694 C CA . LEU A 1 86 ? 5.355 3.685 18.054 1.00 89.50 86 LEU A CA 1
ATOM 695 C C . LEU A 1 86 ? 4.204 4.685 17.981 1.00 89.50 86 LEU A C 1
ATOM 697 O O . LEU A 1 86 ? 4.221 5.717 18.649 1.00 89.50 86 LEU A O 1
ATOM 701 N N . LEU A 1 87 ? 3.218 4.384 17.146 1.00 93.25 87 LEU A N 1
ATOM 702 C CA . LEU A 1 87 ? 1.921 5.037 17.170 1.00 93.25 87 LEU A CA 1
ATOM 703 C C . LEU A 1 87 ? 0.923 4.144 17.881 1.00 93.25 87 LEU A C 1
ATOM 705 O O . LEU A 1 87 ? 0.915 2.939 17.650 1.00 93.25 87 LEU A O 1
ATOM 709 N N . SER A 1 88 ? 0.048 4.758 18.664 1.00 94.50 88 SER A N 1
ATOM 710 C CA . SER A 1 88 ? -1.096 4.113 19.297 1.00 94.50 88 SER A CA 1
ATOM 711 C C . SER A 1 88 ? -2.341 4.989 19.154 1.00 94.50 88 SER A C 1
ATOM 713 O O . SER A 1 88 ? -2.252 6.194 18.897 1.00 94.50 88 SER A O 1
ATOM 715 N N . LEU A 1 89 ? -3.517 4.376 19.299 1.00 95.94 89 LEU A N 1
ATOM 716 C CA . LEU A 1 89 ? -4.765 5.118 19.457 1.00 95.94 89 LEU A CA 1
ATOM 717 C C . LEU A 1 89 ? -4.843 5.688 20.873 1.00 95.94 89 LEU A C 1
ATOM 719 O O . LEU A 1 89 ? -4.625 4.970 21.852 1.00 95.94 89 LEU A O 1
ATOM 723 N N . THR A 1 90 ? -5.239 6.953 20.974 1.00 96.44 90 THR A N 1
ATOM 724 C CA . THR A 1 90 ? -5.674 7.539 22.248 1.00 96.44 90 THR A CA 1
ATOM 725 C C . THR A 1 90 ? -7.014 6.927 22.663 1.00 96.44 90 THR A C 1
ATOM 727 O O . THR A 1 90 ? -7.685 6.282 21.857 1.00 96.44 90 THR A O 1
ATOM 730 N N . GLU A 1 91 ? -7.488 7.185 23.884 1.00 95.12 91 GLU A N 1
ATOM 731 C CA . GLU A 1 91 ? -8.847 6.774 24.282 1.00 95.12 91 GLU A CA 1
ATOM 732 C C . GLU A 1 91 ? -9.927 7.335 23.343 1.00 95.12 91 GLU A C 1
ATOM 734 O O . GLU A 1 91 ? -10.838 6.619 22.928 1.00 95.12 91 GLU A O 1
ATOM 739 N N . LYS A 1 92 ? -9.776 8.591 22.901 1.00 95.25 92 LYS A N 1
ATOM 740 C CA . LYS A 1 92 ? -10.654 9.188 21.885 1.00 95.25 92 LYS A CA 1
ATOM 741 C C . LYS A 1 92 ? -10.557 8.440 20.550 1.00 95.25 92 LYS A C 1
ATOM 743 O O . LYS A 1 92 ? -11.577 8.212 19.905 1.00 95.25 92 LYS A O 1
ATOM 748 N N . GLY A 1 93 ? -9.347 8.058 20.144 1.00 94.56 93 GLY A N 1
ATOM 749 C CA . GLY A 1 93 ? -9.099 7.250 18.952 1.00 94.56 93 GLY A CA 1
ATOM 750 C C . GLY A 1 93 ? -9.760 5.880 19.006 1.00 94.56 93 GLY A C 1
ATOM 751 O O . GLY A 1 93 ? -10.387 5.480 18.032 1.00 94.56 93 GLY A O 1
ATOM 752 N N . LYS A 1 94 ? -9.679 5.191 20.148 1.00 94.62 94 LYS A N 1
ATOM 753 C CA . LYS A 1 94 ? -10.317 3.884 20.363 1.00 94.62 94 LYS A CA 1
ATOM 754 C C . LYS A 1 94 ? -11.833 3.973 20.234 1.00 94.62 94 LYS A C 1
ATOM 756 O O . LYS A 1 94 ? -12.420 3.195 19.493 1.00 94.62 94 LYS A O 1
ATOM 761 N N . VAL A 1 95 ? -12.456 4.961 20.884 1.00 94.44 95 VAL A N 1
ATOM 762 C CA . VAL A 1 95 ? -13.906 5.201 20.767 1.00 94.44 95 VAL A CA 1
ATOM 763 C C . VAL A 1 95 ? -14.298 5.509 19.320 1.00 94.44 95 VAL A C 1
ATOM 765 O O . VAL A 1 95 ? -15.322 5.029 18.845 1.00 94.44 95 VAL A O 1
ATOM 768 N N . HIS A 1 96 ? -13.477 6.276 18.600 1.00 91.94 96 HIS A N 1
ATOM 769 C CA . HIS A 1 96 ? -13.729 6.603 17.198 1.00 91.94 96 HIS A CA 1
ATOM 770 C C . HIS A 1 96 ? -13.553 5.398 16.254 1.00 91.94 96 HIS A C 1
ATOM 772 O O . HIS A 1 96 ? -14.301 5.263 15.291 1.00 91.94 96 HIS A O 1
ATOM 778 N N . ALA A 1 97 ? -12.586 4.517 16.524 1.00 93.44 97 ALA A N 1
ATOM 779 C CA . ALA A 1 97 ? -12.264 3.369 15.677 1.00 93.44 97 ALA A CA 1
ATOM 780 C C . ALA A 1 97 ? -13.092 2.107 15.984 1.00 93.44 97 ALA A C 1
ATOM 782 O O . ALA A 1 97 ? -13.175 1.226 15.134 1.00 93.44 97 ALA A O 1
ATOM 783 N N . ALA A 1 98 ? -13.735 2.014 17.151 1.00 92.44 98 ALA A N 1
ATOM 784 C CA . ALA A 1 98 ? -14.594 0.885 17.514 1.00 92.44 98 ALA A CA 1
ATOM 785 C C . ALA A 1 98 ? -15.693 0.573 16.469 1.00 92.44 98 ALA A C 1
ATOM 787 O O . ALA A 1 98 ? -15.698 -0.547 15.946 1.00 92.44 98 ALA A O 1
ATOM 788 N N . PRO A 1 99 ? -16.556 1.533 16.061 1.00 93.38 99 PRO A N 1
ATOM 789 C CA . PRO A 1 99 ? -17.572 1.260 15.040 1.00 93.38 99 PRO A CA 1
ATOM 790 C C . PRO A 1 99 ? -16.945 0.897 13.690 1.00 93.38 99 PRO A C 1
ATOM 792 O O . PRO A 1 99 ? -17.501 0.097 12.943 1.00 93.38 99 PRO A O 1
ATOM 795 N N . LEU A 1 100 ? -15.761 1.439 13.382 1.00 93.38 100 LEU A N 1
ATOM 796 C CA . LEU A 1 100 ? -15.047 1.114 12.153 1.00 93.38 100 LEU A CA 1
ATOM 797 C C . LEU A 1 100 ? -14.653 -0.367 12.113 1.00 93.38 100 LEU A C 1
ATOM 799 O O . LEU A 1 100 ? -14.868 -1.026 11.098 1.00 93.38 100 LEU A O 1
ATOM 803 N N . THR A 1 101 ? -14.076 -0.890 13.198 1.00 93.12 101 THR A N 1
ATOM 804 C CA . THR A 1 101 ? -13.665 -2.299 13.276 1.00 93.12 101 THR A CA 1
ATOM 805 C C . THR A 1 101 ? -14.850 -3.254 13.270 1.00 93.12 101 THR A C 1
ATOM 807 O O . THR A 1 101 ? -14.779 -4.294 12.620 1.00 93.12 101 THR A O 1
ATOM 810 N N . GLU A 1 102 ? -15.954 -2.887 13.924 1.00 94.69 102 GLU A N 1
ATOM 811 C CA . GLU A 1 102 ? -17.187 -3.682 13.924 1.00 94.69 102 GLU A CA 1
ATOM 812 C C . GLU A 1 102 ? -17.790 -3.753 12.517 1.00 94.69 102 GLU A C 1
ATOM 814 O O . GLU A 1 102 ? -18.032 -4.844 11.998 1.00 94.69 102 GLU A O 1
ATOM 819 N N . ASN A 1 103 ? -17.924 -2.605 11.846 1.00 95.19 103 ASN A N 1
ATOM 820 C CA . ASN A 1 103 ? -18.426 -2.536 10.475 1.00 95.19 103 ASN A CA 1
ATOM 821 C C . ASN A 1 103 ? -17.503 -3.269 9.491 1.00 95.19 103 ASN A C 1
ATOM 823 O O . ASN A 1 103 ? -17.981 -3.907 8.551 1.00 95.19 103 ASN A O 1
ATOM 827 N N . ALA A 1 104 ? -16.182 -3.187 9.688 1.00 94.62 104 ALA A N 1
ATOM 828 C CA . ALA A 1 104 ? -15.205 -3.916 8.883 1.00 94.62 104 ALA A CA 1
ATOM 829 C C . ALA A 1 104 ? -15.357 -5.430 9.047 1.00 94.62 104 ALA A C 1
ATOM 831 O O . ALA A 1 104 ? -15.336 -6.154 8.051 1.00 94.62 104 ALA A O 1
ATOM 832 N N . GLN A 1 105 ? -15.544 -5.900 10.283 1.00 94.44 105 GLN A N 1
ATOM 833 C CA . GLN A 1 105 ? -15.755 -7.313 10.569 1.00 94.44 105 GLN A CA 1
ATOM 834 C C . GLN A 1 105 ? -17.068 -7.806 9.955 1.00 94.44 105 GLN A C 1
ATOM 836 O O . GLN A 1 105 ? -17.064 -8.797 9.232 1.00 94.44 105 GLN A O 1
ATOM 841 N N . GLU A 1 106 ? -18.171 -7.078 10.145 1.00 96.31 106 GLU A N 1
ATOM 842 C CA . GLU A 1 106 ? -19.470 -7.444 9.572 1.00 96.31 106 GLU A CA 1
ATOM 843 C C . GLU A 1 106 ? -19.423 -7.486 8.035 1.00 96.31 106 GLU A C 1
ATOM 845 O O . GLU A 1 106 ? -19.969 -8.396 7.402 1.00 96.31 106 GLU A O 1
ATOM 850 N N . PHE A 1 107 ? -18.759 -6.508 7.415 1.00 95.56 107 PHE A N 1
ATOM 851 C CA . PHE A 1 107 ? -18.572 -6.481 5.969 1.00 95.56 107 PHE A CA 1
ATOM 852 C C . PHE A 1 107 ? -17.728 -7.667 5.491 1.00 95.56 107 PHE A C 1
ATOM 854 O O . PHE A 1 107 ? -18.123 -8.350 4.543 1.00 95.56 107 PHE A O 1
ATOM 861 N N . SER A 1 108 ? -16.611 -7.941 6.172 1.00 94.38 108 SER A N 1
ATOM 862 C CA . SER A 1 108 ? -15.741 -9.090 5.911 1.00 94.38 108 SER A CA 1
ATOM 863 C C . SER A 1 108 ? -16.530 -10.401 5.973 1.00 94.38 108 SER A C 1
ATOM 865 O O . SER A 1 108 ? -16.549 -11.157 5.000 1.00 94.38 108 SER A O 1
ATOM 867 N N . ASP A 1 109 ? -17.285 -10.620 7.051 1.00 95.25 109 ASP A N 1
ATOM 868 C CA . ASP A 1 109 ? -18.071 -11.836 7.258 1.00 95.25 109 ASP A CA 1
ATOM 869 C C . ASP A 1 109 ? -19.110 -12.031 6.149 1.00 95.25 109 ASP A C 1
ATOM 871 O O . ASP A 1 109 ? -19.212 -13.114 5.570 1.00 95.25 109 ASP A O 1
ATOM 875 N N . LYS A 1 110 ? -19.852 -10.982 5.773 1.00 95.94 110 LYS A N 1
ATOM 876 C CA . LYS A 1 110 ? -20.849 -11.053 4.687 1.00 95.94 110 LYS A CA 1
ATOM 877 C C . LYS A 1 110 ? -20.216 -11.336 3.325 1.00 95.94 110 LYS A C 1
ATOM 879 O O . LYS A 1 110 ? -20.738 -12.151 2.557 1.00 95.94 110 LYS A O 1
ATOM 884 N N . VAL A 1 111 ? -19.104 -10.670 3.010 1.00 96.44 111 VAL A N 1
ATOM 885 C CA . VAL A 1 111 ? -18.411 -10.829 1.725 1.00 96.44 111 VAL A CA 1
ATOM 886 C C . VAL A 1 111 ? -17.819 -12.229 1.612 1.00 96.44 111 VAL A C 1
ATOM 888 O O . VAL A 1 111 ? -18.078 -12.923 0.625 1.00 96.44 111 VAL A O 1
ATOM 891 N N . PHE A 1 112 ? -17.059 -12.669 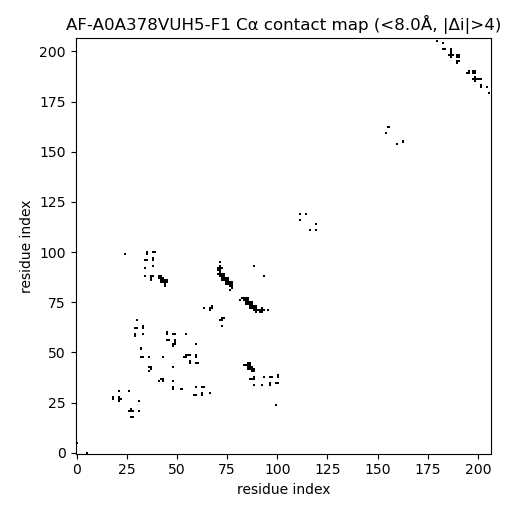2.613 1.00 95.38 112 PHE A N 1
ATOM 892 C CA . PHE A 1 112 ? -16.323 -13.927 2.532 1.00 95.38 112 PHE A CA 1
ATOM 893 C C . PHE A 1 112 ? -17.192 -15.157 2.796 1.00 95.38 112 PHE A C 1
ATOM 895 O O . PHE A 1 112 ? -16.951 -16.178 2.155 1.00 95.38 112 PHE A O 1
ATOM 902 N N . SER A 1 113 ? -18.266 -15.063 3.590 1.00 95.56 113 SER A N 1
ATOM 903 C CA . SER A 1 113 ? -19.257 -16.152 3.686 1.00 95.56 113 SER A CA 1
ATOM 904 C C . SER A 1 113 ? -19.960 -16.414 2.350 1.00 95.56 113 SER A C 1
ATOM 906 O O . SER A 1 113 ? -20.173 -17.565 1.973 1.00 95.56 113 SER A O 1
ATOM 908 N N . THR A 1 114 ? -20.260 -15.357 1.588 1.00 96.56 114 THR A N 1
ATOM 909 C CA . THR A 1 114 ? -20.871 -15.472 0.255 1.00 96.56 114 THR A CA 1
ATOM 910 C C . THR A 1 114 ? -19.858 -15.927 -0.799 1.00 96.56 114 THR A C 1
ATOM 912 O O . THR A 1 114 ? -20.188 -16.696 -1.703 1.00 96.56 114 THR A O 1
ATOM 915 N N . PHE A 1 115 ? -18.612 -15.452 -0.716 1.00 95.94 115 PHE A N 1
ATOM 916 C CA . PHE A 1 115 ? -17.562 -15.791 -1.680 1.00 95.94 115 PHE A CA 1
ATOM 917 C C . PHE A 1 115 ? -16.994 -17.206 -1.475 1.00 95.94 115 PHE A C 1
ATOM 919 O O . PHE A 1 115 ? -16.639 -17.872 -2.455 1.00 95.94 115 PHE A O 1
ATOM 926 N N . GLY A 1 116 ? -16.967 -17.663 -0.222 1.00 95.88 116 GLY A N 1
ATOM 927 C CA . GLY A 1 116 ? -16.547 -18.983 0.233 1.00 95.88 116 GLY A CA 1
ATOM 928 C C . GLY A 1 116 ? -15.046 -19.093 0.515 1.00 95.88 116 GLY A C 1
ATOM 929 O O . GLY A 1 116 ? -14.216 -18.799 -0.347 1.00 95.88 116 GLY A O 1
ATOM 930 N N . ASP A 1 117 ? -14.692 -19.637 1.682 1.00 94.25 117 ASP A N 1
ATOM 931 C CA . ASP A 1 117 ? -13.313 -19.700 2.196 1.00 94.25 117 ASP A CA 1
ATOM 932 C C . ASP A 1 117 ? -12.317 -20.338 1.224 1.00 94.25 117 ASP A C 1
ATOM 934 O O . ASP A 1 117 ? -11.269 -19.769 0.934 1.00 94.25 117 ASP A O 1
ATOM 938 N N . LYS A 1 118 ? -12.660 -21.493 0.632 1.00 95.81 118 LYS A N 1
ATOM 939 C CA . LYS A 1 118 ? -11.780 -22.177 -0.338 1.00 95.81 118 LYS A CA 1
ATOM 940 C C . LYS A 1 118 ? -11.456 -21.293 -1.544 1.00 95.81 118 LYS A C 1
ATOM 942 O O . LYS A 1 118 ? -10.350 -21.352 -2.082 1.00 95.81 118 LYS A O 1
ATOM 947 N N . ARG A 1 119 ? -12.431 -20.498 -1.996 1.00 95.75 119 ARG A N 1
ATOM 948 C CA . ARG A 1 119 ? -12.261 -19.578 -3.122 1.00 95.75 119 ARG A CA 1
ATOM 949 C C . ARG A 1 119 ? -11.442 -18.363 -2.702 1.00 95.75 119 ARG A C 1
ATOM 951 O O . ARG A 1 119 ? -10.591 -17.946 -3.480 1.00 95.75 119 ARG A O 1
ATOM 958 N N . THR A 1 120 ? -11.658 -17.849 -1.493 1.00 96.00 120 THR A N 1
ATOM 959 C CA . THR A 1 120 ? -10.858 -16.778 -0.882 1.00 96.00 120 THR A CA 1
ATOM 960 C C . THR A 1 120 ? -9.386 -17.170 -0.795 1.00 96.00 120 THR A C 1
ATOM 962 O O . THR A 1 120 ? -8.540 -16.479 -1.354 1.00 96.00 120 THR A O 1
ATOM 965 N N . THR A 1 121 ? -9.075 -18.325 -0.197 1.00 96.69 121 THR A N 1
ATOM 966 C CA . THR A 1 121 ? -7.695 -18.820 -0.071 1.00 96.69 121 THR A CA 1
ATOM 967 C C . THR A 1 121 ? -7.025 -18.966 -1.433 1.00 96.69 121 THR A C 1
ATOM 969 O O . THR A 1 121 ? -5.881 -18.554 -1.610 1.00 96.69 121 THR A O 1
ATOM 972 N N . ARG A 1 122 ? -7.743 -19.514 -2.422 1.00 97.44 122 ARG A N 1
ATOM 973 C CA . ARG A 1 122 ? -7.225 -19.634 -3.787 1.00 97.44 122 ARG A CA 1
ATOM 974 C C . ARG A 1 122 ? -6.980 -18.270 -4.430 1.00 97.44 122 ARG A C 1
ATOM 976 O O . ARG A 1 122 ? -5.948 -18.089 -5.060 1.00 97.44 122 ARG A O 1
ATOM 983 N N . LEU A 1 123 ? -7.916 -17.332 -4.287 1.00 96.56 123 LEU A N 1
ATOM 984 C CA . LEU A 1 123 ? -7.782 -15.989 -4.844 1.00 96.56 123 LEU A CA 1
ATOM 985 C C . LEU A 1 123 ? -6.538 -15.290 -4.291 1.00 96.56 123 LEU A C 1
ATOM 987 O O . LEU A 1 123 ? -5.779 -14.729 -5.072 1.00 96.56 123 LEU A O 1
ATOM 991 N N . PHE A 1 124 ? -6.319 -15.345 -2.977 1.00 95.44 124 PHE A N 1
ATOM 992 C CA . PHE A 1 124 ? -5.147 -14.734 -2.349 1.00 95.44 124 PHE A CA 1
ATOM 993 C C . PHE A 1 124 ? -3.849 -15.373 -2.847 1.00 95.44 124 PHE A C 1
ATOM 995 O O . PHE A 1 124 ? -2.979 -14.661 -3.335 1.00 95.44 124 PHE A O 1
ATOM 1002 N N . ALA A 1 125 ? -3.773 -16.707 -2.874 1.00 96.62 125 ALA A N 1
ATOM 1003 C CA . ALA A 1 125 ? -2.606 -17.407 -3.407 1.00 96.62 125 ALA A CA 1
ATOM 1004 C C . ALA A 1 125 ? -2.320 -17.058 -4.883 1.00 96.62 125 ALA A C 1
ATOM 1006 O O . ALA A 1 125 ? -1.167 -16.852 -5.264 1.00 96.62 125 ALA A O 1
ATOM 1007 N N . ASP A 1 126 ? -3.363 -16.965 -5.717 1.00 96.81 126 ASP A N 1
ATOM 1008 C CA . ASP A 1 126 ? -3.231 -16.600 -7.131 1.00 96.81 126 ASP A CA 1
ATOM 1009 C C . ASP A 1 126 ? -2.763 -15.136 -7.295 1.00 96.81 126 ASP A C 1
ATOM 1011 O O . ASP A 1 126 ? -1.954 -14.849 -8.182 1.00 96.81 126 ASP A O 1
ATOM 1015 N N . LEU A 1 127 ? -3.236 -14.210 -6.449 1.00 95.94 127 LEU A N 1
ATOM 1016 C CA . LEU A 1 127 ? -2.812 -12.803 -6.446 1.00 95.94 127 LEU A CA 1
ATOM 1017 C C . LEU A 1 127 ? -1.356 -12.644 -5.994 1.00 95.94 127 LEU A C 1
ATOM 1019 O O . LEU A 1 127 ? -0.602 -11.934 -6.662 1.00 95.94 127 LEU A O 1
ATOM 1023 N N . ASP A 1 128 ? -0.946 -13.339 -4.933 1.00 94.94 128 ASP A N 1
ATOM 1024 C CA . ASP A 1 128 ? 0.427 -13.309 -4.417 1.00 94.94 128 ASP A CA 1
ATOM 1025 C C . ASP A 1 128 ? 1.416 -13.851 -5.453 1.00 94.94 128 ASP A C 1
ATOM 1027 O O . ASP A 1 128 ? 2.407 -13.198 -5.795 1.00 94.94 128 ASP A O 1
ATOM 1031 N N . ALA A 1 129 ? 1.106 -15.013 -6.038 1.00 96.69 129 ALA A N 1
ATOM 1032 C CA . ALA A 1 129 ? 1.922 -15.607 -7.090 1.00 96.69 129 ALA A CA 1
ATOM 1033 C C . ALA A 1 129 ? 2.026 -14.683 -8.315 1.00 96.69 129 ALA A C 1
ATOM 1035 O O . ALA A 1 129 ? 3.091 -14.550 -8.928 1.00 96.69 129 ALA A O 1
ATOM 1036 N N . LEU A 1 130 ? 0.930 -14.012 -8.681 1.00 95.75 130 LEU A N 1
ATOM 1037 C CA . LEU A 1 130 ? 0.922 -13.066 -9.790 1.00 95.75 130 LEU A CA 1
ATOM 1038 C C . LEU A 1 130 ? 1.765 -11.822 -9.486 1.00 95.75 130 LEU A C 1
ATOM 1040 O O . LEU A 1 130 ? 2.535 -11.395 -10.352 1.00 95.75 130 LEU A O 1
ATOM 1044 N N . ALA A 1 131 ? 1.666 -11.273 -8.274 1.00 94.00 131 ALA A N 1
ATOM 1045 C CA . ALA A 1 131 ? 2.467 -10.140 -7.823 1.00 94.00 131 ALA A CA 1
ATOM 1046 C C . ALA A 1 131 ? 3.969 -10.468 -7.863 1.00 94.00 131 ALA A C 1
ATOM 1048 O O . ALA A 1 131 ? 4.747 -9.703 -8.441 1.00 94.00 131 ALA A O 1
ATOM 1049 N N . GLU A 1 132 ? 4.370 -11.643 -7.367 1.00 95.12 132 GLU A N 1
ATOM 1050 C CA . GLU A 1 132 ? 5.763 -12.104 -7.410 1.00 95.12 132 GLU A CA 1
ATOM 1051 C C . GLU A 1 132 ? 6.276 -12.209 -8.857 1.00 95.12 132 GLU A C 1
ATOM 1053 O O . GLU A 1 132 ? 7.363 -11.722 -9.198 1.00 95.12 132 GLU A O 1
ATOM 1058 N N . VAL A 1 133 ? 5.478 -12.804 -9.753 1.00 96.06 133 VAL A N 1
ATOM 1059 C CA . VAL A 1 133 ? 5.831 -12.914 -11.174 1.00 96.06 133 VAL A CA 1
ATOM 1060 C C . VAL A 1 133 ? 5.984 -11.527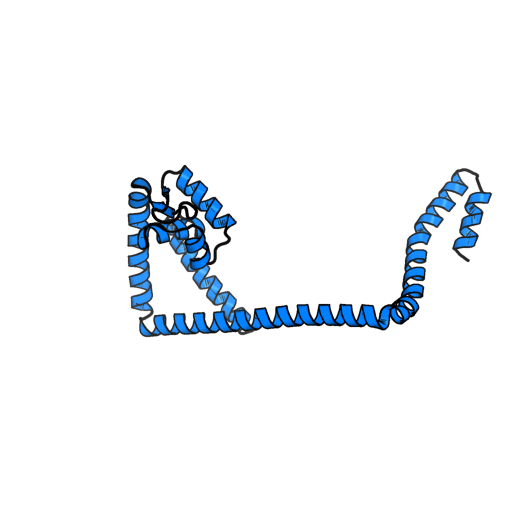 -11.800 1.00 96.06 133 VAL A C 1
ATOM 1062 O O . VAL A 1 133 ? 6.981 -11.282 -12.488 1.00 96.06 133 VAL A O 1
ATOM 1065 N N . MET A 1 134 ? 5.043 -10.612 -11.562 1.00 94.06 134 MET A N 1
ATOM 1066 C CA . MET A 1 134 ? 5.089 -9.245 -12.091 1.00 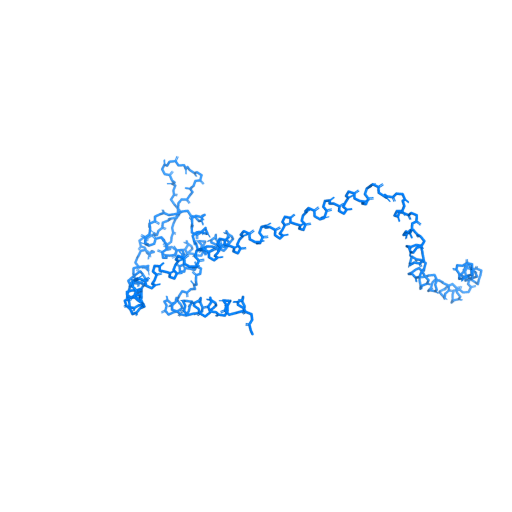94.06 134 MET A CA 1
ATOM 1067 C C . MET A 1 134 ? 6.333 -8.497 -11.609 1.00 94.06 134 MET A C 1
ATOM 1069 O O . MET A 1 134 ? 7.050 -7.897 -12.418 1.00 94.06 134 MET A O 1
ATOM 1073 N N . GLU A 1 135 ? 6.646 -8.587 -10.319 1.00 92.31 135 GLU A N 1
ATOM 1074 C CA . GLU A 1 135 ? 7.815 -7.940 -9.741 1.00 92.31 135 GLU A CA 1
ATOM 1075 C C . GLU A 1 135 ? 9.116 -8.503 -10.330 1.00 92.31 135 GLU A C 1
ATOM 1077 O O . GLU A 1 135 ? 9.996 -7.752 -10.773 1.00 92.31 135 GLU A O 1
ATOM 1082 N N . LYS A 1 136 ? 9.224 -9.831 -10.429 1.00 93.38 136 LYS A N 1
ATOM 1083 C CA . LYS A 1 136 ? 10.384 -10.510 -11.018 1.00 93.38 136 LYS A CA 1
ATOM 1084 C C . LYS A 1 136 ? 10.614 -10.092 -12.467 1.00 93.38 136 LYS A C 1
ATOM 1086 O O . LYS A 1 136 ? 11.762 -9.857 -12.859 1.00 93.38 136 LYS A O 1
ATOM 1091 N N . GLN A 1 137 ? 9.556 -9.984 -13.274 1.00 92.56 137 GLN A N 1
ATOM 1092 C CA . GLN A 1 137 ? 9.688 -9.523 -14.659 1.00 92.56 137 GLN A CA 1
ATOM 1093 C C . GLN A 1 137 ? 10.067 -8.038 -14.730 1.00 92.56 137 GLN A C 1
ATOM 1095 O O . GLN A 1 137 ? 10.969 -7.685 -15.493 1.00 92.56 137 GLN A O 1
ATOM 1100 N N . SER A 1 138 ? 9.471 -7.184 -13.895 1.00 89.81 138 SER A N 1
ATOM 1101 C CA . SER A 1 138 ? 9.809 -5.755 -13.815 1.00 89.81 138 SER A CA 1
ATOM 1102 C C . SER A 1 138 ? 11.288 -5.535 -13.466 1.00 89.81 138 SER A C 1
ATOM 1104 O O . SER A 1 138 ? 12.009 -4.822 -14.176 1.00 89.81 138 SER A O 1
ATOM 1106 N N . ARG A 1 139 ? 11.803 -6.249 -12.452 1.00 89.38 139 ARG A N 1
ATOM 1107 C CA . ARG A 1 139 ? 13.228 -6.224 -12.077 1.00 89.38 139 ARG A CA 1
ATOM 1108 C C . ARG A 1 139 ? 14.128 -6.667 -13.238 1.00 89.38 139 ARG A C 1
ATOM 1110 O O . ARG A 1 139 ? 15.135 -6.014 -13.518 1.00 89.38 139 ARG A O 1
ATOM 1117 N N . LYS A 1 140 ? 13.764 -7.735 -13.964 1.00 88.19 140 LYS A N 1
ATOM 1118 C CA . LYS A 1 140 ? 14.516 -8.197 -15.149 1.00 88.19 140 LYS A CA 1
ATOM 1119 C C . LYS A 1 140 ? 14.560 -7.144 -16.259 1.00 88.19 140 LYS A C 1
ATOM 1121 O O . LYS A 1 140 ? 15.629 -6.927 -16.831 1.00 88.19 140 LYS A O 1
ATOM 1126 N N . ILE A 1 141 ? 13.440 -6.485 -16.555 1.00 87.25 141 ILE A N 1
ATOM 1127 C CA . ILE A 1 141 ? 13.359 -5.431 -17.579 1.00 87.25 141 ILE A CA 1
ATOM 1128 C C . ILE A 1 141 ? 14.253 -4.244 -17.192 1.00 87.25 141 ILE A C 1
ATOM 1130 O O . ILE A 1 141 ? 15.078 -3.805 -17.997 1.00 87.25 141 ILE A O 1
ATOM 1134 N N . LYS A 1 142 ? 14.178 -3.790 -15.935 1.00 85.44 142 LYS A N 1
ATOM 1135 C CA . LYS A 1 142 ? 15.026 -2.709 -15.407 1.00 85.44 142 LYS A CA 1
ATOM 1136 C C . LYS A 1 142 ? 16.520 -3.045 -15.485 1.00 85.44 142 LYS A C 1
ATOM 1138 O O . LYS A 1 142 ? 17.330 -2.215 -15.910 1.00 85.44 142 LYS A O 1
ATOM 1143 N N . ASN A 1 143 ? 16.894 -4.277 -15.138 1.00 85.44 143 ASN A N 1
ATOM 1144 C CA . ASN A 1 143 ? 18.280 -4.741 -15.218 1.00 85.44 143 ASN A CA 1
ATOM 1145 C C . ASN A 1 143 ? 18.783 -4.812 -16.665 1.00 85.44 143 ASN A C 1
ATOM 1147 O O . ASN A 1 143 ? 19.910 -4.397 -16.934 1.00 85.44 143 ASN A O 1
ATOM 1151 N N . ARG A 1 144 ? 17.951 -5.266 -17.614 1.00 80.75 144 ARG A N 1
ATOM 1152 C CA . ARG A 1 144 ? 18.292 -5.256 -19.048 1.00 80.75 144 ARG A CA 1
ATOM 1153 C C . ARG A 1 144 ? 18.569 -3.844 -19.554 1.00 80.75 144 ARG A C 1
ATOM 1155 O O . ARG A 1 144 ? 19.609 -3.635 -20.170 1.00 80.75 144 ARG A O 1
ATOM 1162 N N . GLY A 1 145 ? 17.704 -2.877 -19.241 1.00 78.75 145 GLY A N 1
ATOM 1163 C CA . GLY A 1 145 ? 17.920 -1.473 -19.610 1.00 78.75 145 GLY A CA 1
ATOM 1164 C C . GLY A 1 145 ? 19.217 -0.905 -19.022 1.00 78.75 145 GLY A C 1
ATOM 1165 O O . GLY A 1 145 ? 20.010 -0.285 -19.729 1.00 78.75 145 GLY A O 1
ATOM 1166 N N . THR A 1 146 ? 19.491 -1.205 -17.750 1.00 83.06 146 THR A N 1
ATOM 1167 C CA . THR A 1 146 ? 20.724 -0.776 -17.068 1.00 83.06 146 THR A CA 1
ATOM 1168 C C . THR A 1 146 ? 21.975 -1.383 -17.712 1.00 83.06 146 THR A C 1
ATOM 1170 O O . THR A 1 146 ? 22.961 -0.683 -17.947 1.00 83.06 146 THR A O 1
ATOM 1173 N N . ASN A 1 147 ? 21.941 -2.676 -18.037 1.00 87.75 147 ASN A N 1
ATOM 1174 C CA . ASN A 1 147 ? 23.049 -3.374 -18.690 1.00 87.75 147 ASN A CA 1
ATOM 1175 C C . ASN A 1 147 ? 23.267 -2.885 -20.125 1.00 87.75 147 ASN A C 1
ATOM 1177 O O . ASN A 1 147 ? 24.408 -2.658 -20.521 1.00 87.75 147 ASN A O 1
ATOM 1181 N N . MET A 1 148 ? 22.190 -2.644 -20.873 1.00 89.56 148 MET A N 1
ATOM 1182 C CA . MET A 1 148 ? 22.256 -2.053 -22.208 1.00 89.56 148 MET A CA 1
ATOM 1183 C C . MET A 1 148 ? 22.908 -0.669 -22.165 1.00 89.56 148 MET A C 1
ATOM 1185 O O . MET A 1 148 ? 23.797 -0.387 -22.960 1.00 89.56 148 MET A O 1
ATOM 1189 N N . TRP A 1 149 ? 22.558 0.175 -21.191 1.00 84.56 149 TRP A N 1
ATOM 1190 C CA . TRP A 1 149 ? 23.180 1.491 -21.049 1.00 84.56 149 TRP A CA 1
ATOM 1191 C C . TRP A 1 149 ? 24.668 1.412 -20.683 1.00 84.56 149 TRP A C 1
ATOM 1193 O O . TRP A 1 149 ? 25.482 2.170 -21.216 1.00 84.56 149 TRP A O 1
ATOM 1203 N N . LYS A 1 150 ? 25.060 0.456 -19.829 1.00 86.69 150 LYS A N 1
ATOM 1204 C CA . LYS A 1 150 ? 26.479 0.163 -19.556 1.00 86.69 150 LYS A CA 1
ATOM 1205 C C . LYS A 1 150 ? 27.218 -0.275 -20.826 1.00 86.69 150 LYS A C 1
ATOM 1207 O O . LYS A 1 150 ? 28.326 0.199 -21.068 1.00 86.69 150 LYS A O 1
ATOM 1212 N N . MET A 1 151 ? 26.599 -1.118 -21.653 1.00 88.12 151 MET A N 1
ATOM 1213 C CA . MET A 1 151 ? 27.164 -1.571 -22.926 1.00 88.12 151 MET A CA 1
ATOM 1214 C C . MET A 1 151 ? 27.295 -0.424 -23.935 1.00 88.12 151 MET A C 1
ATOM 1216 O O . MET A 1 151 ? 28.360 -0.260 -24.520 1.00 88.12 151 MET A O 1
ATOM 1220 N N . LEU A 1 152 ? 26.276 0.430 -24.079 1.00 88.25 152 LEU A N 1
ATOM 1221 C CA . LEU A 1 152 ? 26.334 1.622 -24.934 1.00 88.25 152 LEU A CA 1
ATOM 1222 C C . LEU A 1 152 ? 27.448 2.578 -24.500 1.00 88.25 152 LEU A C 1
ATOM 1224 O O . LEU A 1 152 ? 28.224 3.037 -25.335 1.00 88.25 152 LEU A O 1
ATOM 1228 N N . LYS A 1 153 ? 27.593 2.827 -23.193 1.00 86.81 153 LYS A N 1
ATOM 1229 C CA . LYS A 1 153 ? 28.722 3.604 -22.658 1.00 86.81 153 LYS A CA 1
ATOM 1230 C C . LYS A 1 153 ? 30.069 2.967 -22.978 1.00 86.81 153 LYS A C 1
ATOM 1232 O O . LYS A 1 153 ? 31.019 3.682 -23.294 1.00 86.81 153 LYS A O 1
ATOM 1237 N N . HIS A 1 154 ? 30.159 1.642 -22.888 1.00 88.62 154 HIS A N 1
ATOM 1238 C CA . HIS A 1 154 ? 31.378 0.918 -23.218 1.00 88.62 154 HIS A CA 1
ATOM 1239 C C . HIS A 1 154 ? 31.724 1.069 -24.704 1.00 88.62 154 HIS A C 1
ATOM 1241 O O . HIS A 1 154 ? 32.822 1.513 -25.020 1.00 88.62 154 HIS A O 1
ATOM 1247 N N . ILE A 1 155 ? 30.769 0.824 -25.605 1.00 85.81 155 ILE A N 1
ATOM 1248 C CA . ILE A 1 155 ? 30.927 1.014 -27.057 1.00 85.81 155 ILE A CA 1
ATOM 1249 C C . ILE A 1 155 ? 31.332 2.459 -27.371 1.00 85.81 155 ILE A C 1
ATOM 1251 O O . ILE A 1 155 ? 32.288 2.680 -28.115 1.00 85.81 155 ILE A O 1
ATOM 1255 N N . ALA A 1 156 ? 30.664 3.441 -26.760 1.00 82.75 156 ALA A N 1
ATOM 1256 C CA . ALA A 1 156 ? 30.972 4.855 -26.946 1.00 82.75 156 ALA A CA 1
ATOM 1257 C C . ALA A 1 156 ? 32.402 5.206 -26.509 1.00 82.75 156 ALA A C 1
ATOM 1259 O O . ALA A 1 156 ? 33.084 5.976 -27.184 1.00 82.75 156 ALA A O 1
ATOM 1260 N N . LYS A 1 157 ? 32.887 4.620 -25.406 1.00 84.25 157 LYS A N 1
ATOM 1261 C CA . LYS A 1 157 ? 34.260 4.821 -24.925 1.00 84.25 157 LYS A CA 1
ATOM 1262 C C . LYS A 1 157 ? 35.284 4.130 -25.830 1.00 84.25 157 LYS A C 1
ATOM 1264 O O . LYS A 1 157 ? 36.290 4.746 -26.174 1.00 84.25 157 LYS A O 1
ATOM 1269 N N . THR A 1 158 ? 35.014 2.896 -26.244 1.00 89.12 158 THR A N 1
ATOM 1270 C CA . THR A 1 158 ? 35.913 2.078 -27.071 1.00 89.12 158 THR A CA 1
ATOM 1271 C C . THR A 1 158 ? 36.048 2.632 -28.492 1.00 89.12 158 THR A C 1
ATOM 1273 O O . THR A 1 158 ? 37.151 2.700 -29.029 1.00 89.12 158 THR A O 1
ATOM 1276 N N . HIS A 1 159 ? 34.956 3.119 -29.086 1.00 88.19 159 HIS A N 1
ATOM 1277 C CA . HIS A 1 159 ? 34.941 3.662 -30.449 1.00 88.19 159 HIS A CA 1
ATOM 1278 C C . HIS A 1 159 ? 34.905 5.195 -30.506 1.00 88.19 159 HIS A C 1
ATOM 1280 O O . HIS A 1 159 ? 34.599 5.761 -31.556 1.00 88.19 159 HIS A O 1
ATOM 1286 N N . ARG A 1 160 ? 35.274 5.885 -29.417 1.00 83.81 160 ARG A N 1
ATOM 1287 C CA . ARG A 1 160 ? 35.183 7.351 -29.284 1.00 83.81 160 ARG A CA 1
ATOM 1288 C C . ARG A 1 160 ? 35.792 8.115 -30.464 1.00 83.81 160 ARG A C 1
ATOM 1290 O O . ARG A 1 160 ? 35.185 9.064 -30.939 1.00 83.81 160 ARG A O 1
ATOM 1297 N N . LYS A 1 161 ? 36.967 7.701 -30.958 1.00 82.06 161 LYS A N 1
ATOM 1298 C CA . LYS A 1 161 ? 37.644 8.365 -32.092 1.00 82.06 161 LYS A CA 1
ATOM 1299 C C . LYS A 1 161 ? 36.868 8.229 -33.406 1.00 82.06 161 LYS A C 1
ATOM 1301 O O . LYS A 1 161 ? 36.759 9.202 -34.141 1.00 82.06 161 LYS A O 1
ATOM 1306 N N . ARG A 1 162 ? 36.308 7.045 -33.682 1.00 80.19 162 ARG A N 1
ATOM 1307 C CA . ARG A 1 162 ? 35.483 6.808 -34.878 1.00 80.19 162 ARG A CA 1
ATOM 1308 C C . ARG A 1 162 ? 34.155 7.554 -34.784 1.00 80.19 162 ARG A C 1
ATOM 1310 O O . ARG A 1 162 ? 33.766 8.200 -35.741 1.00 80.19 162 ARG A O 1
ATOM 1317 N N . LEU A 1 163 ? 33.521 7.535 -33.610 1.00 81.44 163 LEU A N 1
ATOM 1318 C CA . LEU A 1 163 ? 32.288 8.280 -33.351 1.00 81.44 163 LEU A CA 1
ATOM 1319 C C . LEU A 1 163 ? 32.484 9.786 -33.537 1.00 81.44 163 LEU A C 1
ATOM 1321 O O . LEU A 1 163 ? 31.707 10.406 -34.248 1.00 81.44 163 LEU A O 1
ATOM 1325 N N . ILE A 1 164 ? 33.542 10.363 -32.961 1.00 82.50 164 ILE A N 1
ATOM 1326 C CA . ILE A 1 164 ? 33.863 11.781 -33.168 1.00 82.50 164 ILE A CA 1
ATOM 1327 C C . ILE A 1 164 ? 34.093 12.055 -34.658 1.00 82.50 164 ILE A C 1
ATOM 1329 O O . ILE A 1 164 ? 33.465 12.950 -35.201 1.00 82.50 164 ILE A O 1
ATOM 1333 N N . GLY A 1 165 ? 34.895 11.240 -35.350 1.00 85.25 165 GLY A N 1
ATOM 1334 C CA . GLY A 1 165 ? 35.142 11.424 -36.783 1.00 85.25 165 GLY A CA 1
ATOM 1335 C C . GLY A 1 165 ? 33.873 11.413 -37.647 1.00 85.25 165 GLY A C 1
ATOM 1336 O O . GLY A 1 165 ? 33.743 12.243 -38.538 1.00 85.25 165 GLY A O 1
ATOM 1337 N N . THR A 1 166 ? 32.924 10.513 -37.378 1.00 84.31 166 THR A N 1
ATOM 1338 C CA . THR A 1 166 ? 31.696 10.386 -38.182 1.00 84.31 166 THR A CA 1
ATOM 1339 C C . THR A 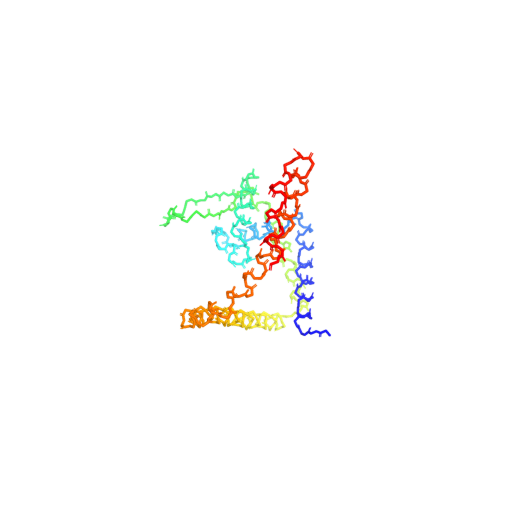1 166 ? 30.626 11.415 -37.814 1.00 84.31 166 THR A C 1
ATOM 1341 O O . THR A 1 166 ? 29.931 11.909 -38.695 1.00 84.31 166 THR A O 1
ATOM 1344 N N . PHE A 1 167 ? 30.481 11.753 -36.530 1.00 86.19 167 PHE A N 1
ATOM 1345 C CA . PHE A 1 167 ? 29.427 12.664 -36.068 1.00 86.19 167 PHE A CA 1
ATOM 1346 C C . PHE A 1 167 ? 29.850 14.138 -36.043 1.00 86.19 167 PHE A C 1
ATOM 1348 O O . PHE A 1 167 ? 28.981 15.006 -36.058 1.00 86.19 167 PHE A O 1
ATOM 1355 N N . SER A 1 168 ? 31.150 14.452 -36.030 1.00 88.56 168 SER A N 1
ATOM 1356 C CA . SER A 1 168 ? 31.633 15.840 -36.060 1.00 88.56 168 SER A CA 1
ATOM 1357 C C . SER A 1 168 ? 31.183 16.630 -37.295 1.00 88.56 168 SER A C 1
ATOM 1359 O O . SER A 1 168 ? 30.733 17.755 -37.096 1.00 88.56 168 SER A O 1
ATOM 1361 N N . PRO A 1 169 ? 31.234 16.095 -38.533 1.00 90.00 169 PRO A N 1
ATOM 1362 C CA . PRO A 1 169 ? 30.755 16.818 -39.713 1.00 90.00 169 PRO A CA 1
ATOM 1363 C C . PRO A 1 169 ? 29.264 17.158 -39.626 1.00 90.00 169 PRO A C 1
ATOM 1365 O O . PRO A 1 169 ? 28.887 18.308 -39.808 1.00 90.00 169 PRO A O 1
ATOM 1368 N N . VAL A 1 170 ? 28.435 16.186 -39.233 1.00 84.44 170 VAL A N 1
ATOM 1369 C CA . VAL A 1 170 ? 26.981 16.367 -39.061 1.00 84.44 170 VAL A CA 1
ATOM 1370 C C . VAL A 1 170 ? 26.669 17.370 -37.944 1.00 84.44 170 VAL A C 1
ATOM 1372 O O . VAL A 1 170 ? 25.724 18.152 -38.030 1.00 84.44 170 VAL A O 1
ATOM 1375 N N . GLY A 1 171 ? 27.462 17.363 -36.870 1.00 85.69 171 GLY A N 1
ATOM 1376 C CA . GLY A 1 171 ? 27.345 18.341 -35.791 1.00 85.69 171 GLY A CA 1
ATOM 1377 C C . GLY A 1 171 ? 27.728 19.753 -36.231 1.00 85.69 171 GLY A C 1
ATOM 1378 O O . GLY A 1 171 ? 27.047 20.707 -35.863 1.00 85.69 171 GLY A O 1
ATOM 1379 N N . LEU A 1 172 ? 28.788 19.887 -37.031 1.00 89.12 172 LEU A N 1
ATOM 1380 C CA . LEU A 1 172 ? 29.235 21.169 -37.572 1.00 89.12 172 LEU A CA 1
ATOM 1381 C C . LEU A 1 172 ? 28.208 21.745 -38.552 1.00 89.12 172 LEU A C 1
ATOM 1383 O O . LEU A 1 172 ? 27.867 22.917 -38.447 1.00 89.12 172 LEU A O 1
ATOM 1387 N N . GLU A 1 173 ? 27.667 20.912 -39.438 1.00 85.06 173 GLU A N 1
ATOM 1388 C CA . GLU A 1 173 ? 26.609 21.292 -40.374 1.00 85.06 173 GLU A CA 1
ATOM 1389 C C . GLU A 1 173 ? 25.365 21.802 -39.633 1.00 85.06 173 GLU A C 1
ATOM 1391 O O . GLU A 1 173 ? 24.896 22.908 -39.895 1.00 85.06 173 GLU A O 1
ATOM 1396 N N . ASN A 1 174 ? 24.888 21.062 -38.626 1.00 84.25 174 ASN A N 1
ATOM 1397 C CA . ASN A 1 174 ? 23.743 21.491 -37.820 1.00 84.25 174 ASN A CA 1
ATOM 1398 C C . ASN A 1 174 ? 24.022 22.770 -37.006 1.00 84.25 174 ASN A C 1
ATOM 1400 O O . ASN A 1 174 ? 23.126 23.596 -36.834 1.00 84.25 174 ASN A O 1
ATOM 1404 N N . LEU A 1 175 ? 25.249 22.967 -36.510 1.00 86.88 175 LEU A N 1
ATOM 1405 C CA . LEU A 1 175 ? 25.649 24.203 -35.824 1.00 86.88 175 LEU A CA 1
ATOM 1406 C C . LEU A 1 175 ? 25.658 25.405 -36.767 1.00 86.88 175 LEU A C 1
ATOM 1408 O O . LEU A 1 175 ? 25.195 26.478 -36.384 1.00 86.88 175 LEU A O 1
ATOM 1412 N N . LEU A 1 176 ? 26.153 25.224 -37.992 1.00 83.25 176 LEU A N 1
ATOM 1413 C CA . LEU A 1 176 ? 26.106 26.256 -39.020 1.00 83.25 176 LEU A CA 1
ATOM 1414 C C . LEU A 1 176 ? 24.650 26.590 -39.351 1.00 83.25 176 LEU A C 1
ATOM 1416 O O . LEU A 1 176 ? 24.281 27.756 -39.243 1.00 83.25 176 LEU A O 1
ATOM 1420 N N . MET A 1 177 ? 23.805 25.579 -39.608 1.00 83.00 177 MET A N 1
ATOM 1421 C CA . MET A 1 177 ? 22.355 25.734 -39.829 1.00 83.00 177 MET A CA 1
ATOM 1422 C C . MET A 1 177 ? 21.663 26.565 -38.739 1.00 83.00 177 MET A C 1
ATOM 1424 O O . MET A 1 177 ? 20.877 27.456 -39.056 1.00 83.00 177 MET A O 1
ATOM 1428 N N . LEU A 1 178 ? 21.986 26.332 -37.464 1.00 84.06 178 LEU A N 1
ATOM 1429 C CA . LEU A 1 178 ? 21.444 27.108 -36.342 1.00 84.06 178 LEU A CA 1
ATOM 1430 C C . LEU A 1 178 ? 22.054 28.513 -36.211 1.00 84.06 178 LEU A C 1
ATOM 1432 O O . LEU A 1 178 ? 21.396 29.421 -35.703 1.00 84.06 178 LEU A O 1
ATOM 1436 N N . GLY A 1 179 ? 23.299 28.705 -36.649 1.00 81.62 179 GLY A N 1
ATOM 1437 C CA . GLY A 1 179 ? 23.989 29.994 -36.637 1.00 81.62 179 GLY A CA 1
ATOM 1438 C C . GLY A 1 179 ? 23.521 30.945 -37.741 1.00 81.62 179 GLY A C 1
ATOM 1439 O O . GLY A 1 179 ? 23.514 32.159 -37.528 1.00 81.62 179 GLY A O 1
ATOM 1440 N N . TYR A 1 180 ? 23.085 30.423 -38.894 1.00 81.75 180 TYR A N 1
ATOM 1441 C CA . TYR A 1 180 ? 22.676 31.228 -40.056 1.00 81.75 180 TYR A CA 1
ATOM 1442 C C . TYR A 1 180 ? 21.663 32.336 -39.727 1.00 81.75 180 TYR A C 1
ATOM 1444 O O . TYR A 1 180 ? 21.913 33.479 -40.113 1.00 81.75 180 TYR A O 1
ATOM 1452 N N . PRO A 1 181 ? 20.569 32.087 -38.979 1.00 83.06 181 PRO A N 1
ATOM 1453 C CA . PRO A 1 181 ? 19.616 33.138 -38.622 1.00 83.06 181 PRO A CA 1
ATOM 1454 C C . PRO A 1 181 ? 20.224 34.254 -37.763 1.00 83.06 181 PRO A C 1
ATOM 1456 O O . PRO A 1 181 ? 19.849 35.416 -37.908 1.00 83.06 181 PRO A O 1
ATOM 1459 N N . VAL A 1 182 ? 21.181 33.924 -36.889 1.00 82.75 182 VAL A N 1
ATOM 1460 C CA . VAL A 1 182 ? 21.862 34.899 -36.019 1.00 82.75 182 VAL A CA 1
ATOM 1461 C C . VAL A 1 182 ? 22.772 35.800 -36.847 1.00 82.75 182 VAL A C 1
ATOM 1463 O O . VAL A 1 182 ? 22.715 37.024 -36.722 1.00 82.75 182 VAL A O 1
ATOM 1466 N N . PHE A 1 183 ? 23.567 35.207 -37.739 1.00 81.25 183 PHE A N 1
ATOM 1467 C CA . PHE A 1 183 ? 24.406 35.960 -38.668 1.00 81.25 183 PHE A CA 1
ATOM 1468 C C . PHE A 1 183 ? 23.562 36.793 -39.644 1.00 81.25 183 PHE A C 1
ATOM 1470 O O . PHE A 1 183 ? 23.911 37.941 -39.916 1.00 81.25 183 PHE A O 1
ATOM 1477 N N . GLY A 1 184 ? 22.417 36.270 -40.094 1.00 80.19 184 GLY A N 1
ATOM 1478 C CA . GLY A 1 184 ? 21.479 36.986 -40.960 1.00 80.19 184 GLY A CA 1
ATOM 1479 C C . GLY A 1 184 ? 20.865 38.199 -40.266 1.00 80.19 184 GLY A C 1
ATOM 1480 O O . GLY A 1 184 ? 20.868 39.296 -40.820 1.00 80.19 184 GLY A O 1
ATOM 1481 N N . GLY A 1 185 ? 20.418 38.043 -39.017 1.00 81.06 185 GLY A N 1
ATOM 1482 C CA . GLY A 1 185 ? 19.924 39.157 -38.205 1.00 81.06 185 GLY A CA 1
ATOM 1483 C C . GLY A 1 185 ? 20.994 40.223 -37.949 1.00 81.06 185 GLY A C 1
ATOM 1484 O O . GLY A 1 185 ? 20.718 41.419 -38.047 1.00 81.06 185 GLY A O 1
ATOM 1485 N N . TRP A 1 186 ? 22.237 39.811 -37.680 1.00 81.56 186 TRP A N 1
ATOM 1486 C CA . TRP A 1 186 ? 23.360 40.734 -37.501 1.00 81.56 186 TRP A CA 1
ATOM 1487 C C . TRP A 1 186 ? 23.681 41.521 -38.780 1.00 81.56 186 TRP A C 1
ATOM 1489 O O . TRP A 1 186 ? 23.879 42.735 -38.722 1.00 81.56 186 TRP A O 1
ATOM 1499 N N . ALA A 1 187 ? 23.654 40.859 -39.939 1.00 82.06 187 ALA A N 1
ATOM 1500 C CA . ALA A 1 187 ? 23.873 41.490 -41.237 1.00 82.06 187 ALA A CA 1
ATOM 1501 C C . ALA A 1 187 ? 22.793 42.531 -41.564 1.00 82.06 187 ALA A C 1
ATOM 1503 O O . ALA A 1 187 ? 23.117 43.655 -41.946 1.00 82.06 187 ALA A O 1
ATOM 1504 N N . ILE A 1 188 ? 21.518 42.190 -41.348 1.00 81.06 188 ILE A N 1
ATOM 1505 C CA . ILE A 1 188 ? 20.387 43.109 -41.543 1.00 81.06 188 ILE A CA 1
ATOM 1506 C C . ILE A 1 188 ? 20.549 44.348 -40.651 1.00 81.06 188 ILE A C 1
ATOM 1508 O O . ILE A 1 188 ? 20.448 45.477 -41.134 1.00 81.06 188 ILE A O 1
ATOM 1512 N N . ASN A 1 189 ? 20.884 44.156 -39.372 1.00 82.88 189 ASN A N 1
ATOM 1513 C CA . ASN A 1 189 ? 21.114 45.259 -38.437 1.00 82.88 189 ASN A CA 1
ATOM 1514 C C . ASN A 1 189 ? 22.295 46.154 -38.857 1.00 82.88 189 ASN A C 1
ATOM 1516 O O . ASN A 1 189 ? 22.218 47.376 -38.726 1.00 82.88 189 ASN A O 1
ATOM 1520 N N . ALA A 1 190 ? 23.373 45.577 -39.397 1.00 82.44 190 ALA A N 1
ATOM 1521 C CA . ALA A 1 190 ? 24.524 46.332 -39.893 1.00 82.44 190 ALA A CA 1
ATOM 1522 C C . ALA A 1 190 ? 24.193 47.183 -41.134 1.00 82.44 190 ALA A C 1
ATOM 1524 O O . ALA A 1 190 ? 24.687 48.309 -41.251 1.00 82.44 190 ALA A O 1
ATOM 1525 N N . VAL A 1 191 ? 23.330 46.682 -42.028 1.00 82.25 191 VAL A N 1
ATOM 1526 C CA . VAL A 1 191 ? 22.819 47.440 -43.186 1.00 82.25 191 VAL A CA 1
ATOM 1527 C C . VAL A 1 191 ? 21.965 48.619 -42.726 1.00 82.25 191 VAL A C 1
ATOM 1529 O O . VAL A 1 191 ? 22.191 49.740 -43.176 1.00 82.25 191 VAL A O 1
ATOM 1532 N N . ILE A 1 192 ? 21.040 48.392 -41.787 1.00 85.69 192 ILE A N 1
ATOM 1533 C CA . ILE A 1 192 ? 20.181 49.451 -41.227 1.00 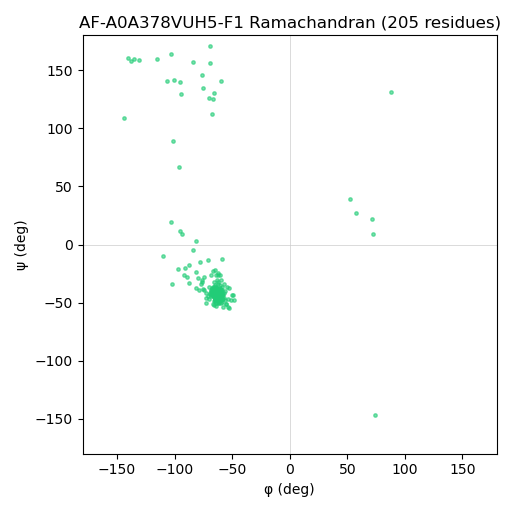85.69 192 ILE A CA 1
ATOM 1534 C C . ILE A 1 192 ? 21.025 50.546 -40.552 1.00 85.69 192 ILE A C 1
ATOM 1536 O O . ILE A 1 192 ? 20.702 51.726 -40.646 1.00 85.69 192 ILE A O 1
ATOM 1540 N N . ALA A 1 193 ? 22.144 50.176 -39.925 1.00 85.06 193 ALA A N 1
ATOM 1541 C CA . ALA A 1 193 ? 23.076 51.107 -39.288 1.00 85.06 193 ALA A CA 1
ATOM 1542 C C . ALA A 1 193 ? 24.067 51.797 -40.257 1.00 85.06 193 ALA A C 1
ATOM 1544 O O . ALA A 1 193 ? 24.959 52.514 -39.799 1.00 85.06 193 ALA A O 1
ATOM 1545 N N . GLY A 1 194 ? 23.970 51.562 -41.573 1.00 80.69 194 GLY A N 1
ATOM 1546 C CA . GLY A 1 194 ? 24.845 52.161 -42.591 1.00 80.69 194 GLY A CA 1
ATOM 1547 C C . GLY A 1 194 ? 26.279 51.609 -42.624 1.00 80.69 194 GLY A C 1
ATOM 1548 O O . GLY A 1 194 ? 27.134 52.143 -43.330 1.00 80.69 194 GLY A O 1
ATOM 1549 N N . ARG A 1 195 ? 26.575 50.530 -41.886 1.00 80.88 195 ARG A N 1
ATOM 1550 C CA . ARG A 1 195 ? 27.915 49.920 -41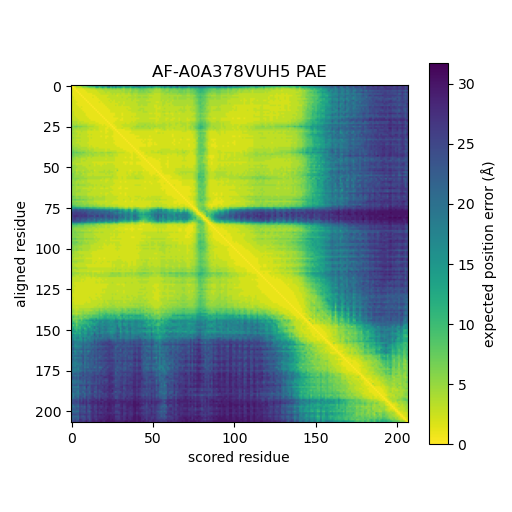.787 1.00 80.88 195 ARG A CA 1
ATOM 1551 C C . ARG A 1 195 ? 28.052 48.756 -42.763 1.00 80.88 195 ARG A C 1
ATOM 1553 O O . ARG A 1 195 ? 28.196 47.598 -42.374 1.00 80.88 195 ARG A O 1
ATOM 1560 N N . VAL A 1 196 ? 28.038 49.080 -44.054 1.00 74.38 196 VAL A N 1
ATOM 1561 C CA . VAL A 1 196 ? 28.008 48.105 -45.162 1.00 74.38 196 VAL A CA 1
ATOM 1562 C C . VAL A 1 196 ? 29.178 47.110 -45.114 1.00 74.38 196 VAL A C 1
ATOM 1564 O O . VAL A 1 196 ? 28.996 45.932 -45.407 1.00 74.38 196 VAL A O 1
ATOM 1567 N N . TRP A 1 197 ? 30.357 47.534 -44.648 1.00 75.50 197 TRP A N 1
ATOM 1568 C CA . TRP A 1 197 ? 31.519 46.646 -44.501 1.00 75.50 197 TRP A CA 1
ATOM 1569 C C . TRP A 1 197 ? 31.286 45.494 -43.508 1.00 75.50 197 TRP A C 1
ATOM 1571 O O . TRP A 1 197 ? 31.803 44.397 -43.697 1.00 75.50 197 TRP A O 1
ATOM 1581 N N . GLN A 1 198 ? 30.478 45.712 -42.465 1.00 72.56 198 GLN A N 1
ATOM 1582 C CA . GLN A 1 198 ? 30.128 44.668 -41.496 1.00 72.56 198 GLN A CA 1
ATOM 1583 C C . GLN A 1 198 ? 29.078 43.706 -42.064 1.00 72.56 198 GLN A C 1
ATOM 1585 O O . GLN A 1 198 ? 29.158 42.508 -41.821 1.00 72.56 198 GLN A O 1
ATOM 1590 N N . ALA A 1 199 ? 28.152 44.200 -42.889 1.00 71.50 199 ALA A N 1
ATOM 1591 C CA . ALA A 1 199 ? 27.195 43.356 -43.602 1.00 71.50 199 ALA A CA 1
ATOM 1592 C C . ALA A 1 199 ? 27.874 42.443 -44.642 1.00 71.50 199 ALA A C 1
ATOM 1594 O O . ALA A 1 199 ? 27.441 41.313 -44.839 1.00 71.50 199 ALA A O 1
ATOM 1595 N N . LEU A 1 200 ? 28.975 42.887 -45.261 1.00 74.75 200 LEU A N 1
ATOM 1596 C CA . LEU A 1 200 ? 29.742 42.081 -46.221 1.00 74.75 200 LEU A CA 1
ATOM 1597 C C . LEU A 1 200 ? 30.430 40.858 -45.587 1.00 74.75 200 LEU A C 1
ATOM 1599 O O . LEU A 1 200 ? 30.648 39.866 -46.278 1.00 74.75 200 LEU A O 1
ATOM 1603 N N . LEU A 1 201 ? 30.693 40.864 -44.273 1.00 72.25 201 LEU A N 1
ATOM 1604 C CA . LEU A 1 201 ? 31.197 39.682 -43.556 1.00 72.25 201 LEU A CA 1
ATOM 1605 C C . LEU A 1 201 ? 30.183 38.527 -43.535 1.00 72.25 201 LEU A C 1
ATOM 1607 O O . LEU A 1 201 ? 30.580 37.375 -43.400 1.00 72.25 201 LEU A O 1
ATOM 1611 N N . TYR A 1 202 ? 28.890 38.810 -43.717 1.00 70.19 202 TYR A N 1
ATOM 1612 C CA . TYR A 1 202 ? 27.858 37.779 -43.833 1.00 70.19 202 TYR A CA 1
ATOM 1613 C C . TYR A 1 202 ? 28.032 36.920 -45.090 1.00 70.19 202 TYR A C 1
ATOM 1615 O O . TYR A 1 202 ? 27.839 35.708 -45.040 1.00 70.19 202 TYR A O 1
ATOM 1623 N N . ALA A 1 203 ? 28.466 37.522 -46.203 1.00 68.12 203 ALA A N 1
ATOM 1624 C CA . ALA A 1 203 ? 28.697 36.806 -47.457 1.00 68.12 203 ALA A CA 1
ATOM 1625 C C . ALA A 1 203 ? 29.820 35.756 -47.343 1.00 68.12 203 ALA A C 1
ATOM 1627 O O . ALA A 1 203 ? 29.775 34.757 -48.047 1.00 68.12 203 ALA A O 1
ATOM 1628 N N . LEU A 1 204 ? 30.773 35.943 -46.419 1.00 68.12 204 LEU A N 1
ATOM 1629 C CA . LEU A 1 204 ? 31.853 34.992 -46.110 1.00 68.12 204 LEU A CA 1
ATOM 1630 C C . LEU A 1 204 ? 31.418 33.805 -45.233 1.00 68.12 204 LEU A C 1
ATOM 1632 O O . LEU A 1 204 ? 32.173 32.853 -45.095 1.00 68.12 204 LEU A O 1
ATOM 1636 N N . VAL A 1 205 ? 30.249 33.880 -44.590 1.00 66.44 205 VAL A N 1
ATOM 1637 C CA . VAL A 1 205 ? 29.687 32.793 -43.760 1.00 66.44 205 VAL A CA 1
ATOM 1638 C C . VAL A 1 205 ? 28.680 31.953 -44.563 1.00 66.44 205 VAL A C 1
ATOM 1640 O O . VAL A 1 205 ? 28.381 30.814 -44.211 1.00 66.44 205 VAL A O 1
ATOM 1643 N N . VAL A 1 206 ? 28.136 32.526 -45.642 1.00 65.25 206 VAL A N 1
ATOM 1644 C CA . VAL A 1 206 ? 27.131 31.902 -46.516 1.00 65.25 206 VAL A CA 1
ATOM 1645 C C . VAL A 1 206 ? 27.742 31.143 -47.696 1.00 65.25 206 VAL A C 1
ATOM 1647 O O . VAL A 1 206 ? 27.116 30.193 -48.164 1.00 65.25 206 VAL A O 1
ATOM 1650 N N . PHE A 1 207 ? 28.939 31.529 -48.141 1.00 56.34 207 PHE A N 1
ATOM 1651 C CA . PHE A 1 207 ? 29.733 30.842 -49.167 1.00 56.34 207 PHE A CA 1
ATOM 1652 C C . PHE A 1 207 ? 30.863 30.026 -48.541 1.00 56.34 207 PHE A C 1
ATOM 1654 O O . PHE A 1 207 ? 31.146 28.931 -49.076 1.00 56.34 207 PHE A O 1
#

Secondary structure (DSSP, 8-state):
--HHHHHHHHHHHHHHHHHHHHHTTT--HHHHHHHHHHHHH-SB-HHHHHHHTT--HHHHHHHHHHHHHTTSEEEE--SS-TTS-EEEE-HHHHHHHHHHHHHHHHHHHHHHHHH-HHHHHHHHHHHHHHHHHHHHHHHHHHHHHHHHHHHHHHHHHHTHHHHHHHHHHHHHHHHHHHHHHHHHHHHHHHHHTT-HHHHHHHHHHH-

Sequence (207 aa):
MNRLDQLGIRINLICNVFDKWIGQQDLNYNLFTVLYTLATEGSRTQKHIGEEWSLPKQTVSGVCKTLAGQGLIEWQEGEQDRRERLLSLTEKGKVHAAPLTENAQEFSDKVFSTFGDKRTTRLFADLDALAEVMEKQSRKIKNRGTNMWKMLKHIAKTHRKRLIGTFSPVGLENLLMLGYPVFGGWAINAVIAGRVWQALLYALVVF